Protein AF-A0A660L756-F1 (afdb_monomer_lite)

Radius of gyration: 22.82 Å; chains: 1; bounding box: 42×59×65 Å

pLDDT: mean 86.83, std 16.29, range [25.8, 98.44]

Structure (mmCIF, N/CA/C/O backbone):
data_AF-A0A660L756-F1
#
_entry.id   AF-A0A660L756-F1
#
loop_
_atom_site.group_PDB
_atom_site.i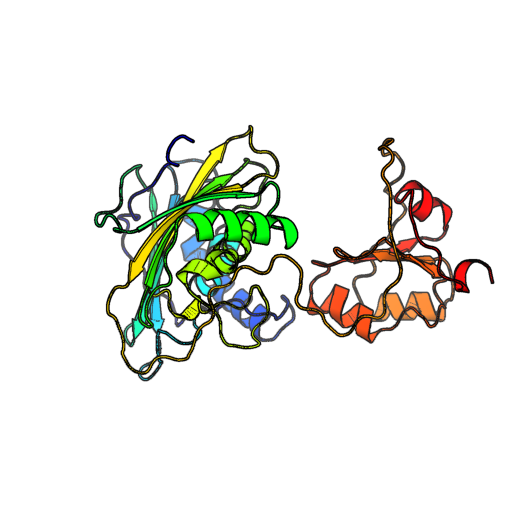d
_atom_site.type_symbol
_atom_site.label_atom_id
_atom_site.label_alt_id
_atom_site.label_comp_id
_atom_site.label_asym_id
_atom_site.label_entity_id
_atom_site.label_seq_id
_atom_site.pdbx_PDB_ins_code
_atom_site.Cartn_x
_atom_site.Cartn_y
_atom_site.Cartn_z
_atom_site.occupancy
_atom_site.B_iso_or_equiv
_atom_site.auth_seq_id
_atom_site.auth_comp_id
_atom_site.auth_asym_id
_atom_site.auth_atom_id
_atom_site.pdbx_PDB_model_num
ATOM 1 N N . MET A 1 1 ? 22.916 1.809 3.700 1.00 62.91 1 MET A N 1
ATOM 2 C CA . MET A 1 1 ? 21.525 2.274 3.879 1.00 62.91 1 MET A CA 1
ATOM 3 C C . MET A 1 1 ? 21.177 2.071 5.345 1.00 62.91 1 MET A C 1
ATOM 5 O O . MET A 1 1 ? 21.395 0.968 5.834 1.00 62.91 1 MET A O 1
ATOM 9 N N . HIS A 1 2 ? 20.765 3.121 6.059 1.00 70.44 2 HIS A N 1
ATOM 10 C CA . HIS A 1 2 ? 20.250 2.972 7.425 1.00 70.44 2 HIS A CA 1
ATOM 11 C C . HIS A 1 2 ? 18.920 2.202 7.351 1.00 70.44 2 HIS A C 1
ATOM 13 O O . HIS A 1 2 ? 18.157 2.464 6.417 1.00 70.44 2 HIS A O 1
ATOM 19 N N . PRO A 1 3 ? 18.658 1.220 8.233 1.00 81.06 3 PRO A N 1
ATOM 20 C CA . PRO A 1 3 ? 17.373 0.537 8.237 1.00 81.06 3 PRO A CA 1
ATOM 21 C C . PRO A 1 3 ? 16.263 1.565 8.496 1.00 81.06 3 PRO A C 1
ATOM 23 O O . PRO A 1 3 ? 16.387 2.342 9.442 1.00 81.06 3 PRO A O 1
ATOM 26 N N . PRO A 1 4 ? 15.213 1.604 7.663 1.00 88.62 4 PRO A N 1
ATOM 27 C CA . PRO A 1 4 ? 14.134 2.552 7.856 1.00 88.62 4 PRO A CA 1
ATOM 28 C C . PRO A 1 4 ? 13.382 2.317 9.162 1.00 88.62 4 PRO A C 1
ATOM 30 O O . PRO A 1 4 ? 13.262 1.182 9.633 1.00 88.62 4 PRO A O 1
ATOM 33 N N . LEU A 1 5 ? 12.838 3.402 9.706 1.00 93.56 5 LEU A N 1
ATOM 34 C CA . LEU A 1 5 ? 12.046 3.407 10.925 1.00 93.56 5 LEU A CA 1
ATOM 35 C C . LEU A 1 5 ? 10.824 2.487 10.797 1.00 93.56 5 LEU A C 1
ATOM 37 O O . LEU A 1 5 ? 10.098 2.507 9.799 1.00 93.56 5 LEU A O 1
ATOM 41 N N . ARG A 1 6 ? 10.584 1.706 11.851 1.00 96.06 6 ARG A N 1
ATOM 42 C CA . ARG A 1 6 ? 9.413 0.839 12.014 1.00 96.06 6 ARG A CA 1
ATOM 43 C C . ARG A 1 6 ? 8.632 1.263 13.246 1.00 96.06 6 ARG A C 1
ATOM 45 O O . ARG A 1 6 ? 9.208 1.805 14.190 1.00 96.06 6 ARG A O 1
ATOM 52 N N . PHE A 1 7 ? 7.332 1.019 13.220 1.00 96.12 7 PHE A N 1
ATOM 53 C CA . PHE A 1 7 ? 6.406 1.373 14.285 1.00 96.12 7 PHE A CA 1
ATOM 54 C C . PHE A 1 7 ? 5.660 0.144 14.795 1.00 96.12 7 PHE A C 1
ATOM 56 O O . PHE A 1 7 ? 5.389 -0.804 14.053 1.00 96.12 7 PHE A O 1
ATOM 63 N N . ARG A 1 8 ? 5.265 0.191 16.065 1.00 95.25 8 ARG A N 1
ATOM 64 C CA . ARG A 1 8 ? 4.320 -0.774 16.629 1.00 95.25 8 ARG A CA 1
ATOM 65 C C . ARG A 1 8 ? 2.881 -0.427 16.228 1.00 95.25 8 ARG A C 1
ATOM 67 O O . ARG A 1 8 ? 2.584 0.749 16.012 1.00 95.25 8 ARG A O 1
ATOM 74 N N . PRO A 1 9 ? 1.978 -1.424 16.148 1.00 94.44 9 PRO A N 1
ATOM 75 C CA . PRO A 1 9 ? 0.566 -1.176 15.880 1.00 94.44 9 PRO A CA 1
ATOM 76 C C . PRO A 1 9 ? -0.070 -0.200 16.883 1.00 94.44 9 PRO A C 1
ATOM 78 O O . PRO A 1 9 ? 0.336 -0.179 18.047 1.00 94.44 9 PRO A O 1
ATOM 81 N N . PRO A 1 10 ? -1.090 0.574 16.466 1.00 95.38 10 PRO A N 1
ATOM 82 C CA . PRO A 1 10 ? -1.811 1.455 17.376 1.00 95.38 10 PRO A CA 1
ATOM 83 C C . PRO A 1 10 ? -2.503 0.641 18.477 1.00 95.38 10 PRO A C 1
ATOM 85 O O . PRO A 1 10 ? -3.111 -0.393 18.206 1.00 95.38 10 PRO A O 1
ATOM 88 N N . THR A 1 11 ? -2.439 1.131 19.714 1.00 88.44 11 THR A N 1
ATOM 89 C CA . THR A 1 11 ? -3.003 0.470 20.910 1.00 88.44 11 THR A CA 1
ATOM 90 C C . THR A 1 11 ? -4.423 0.929 21.255 1.00 88.44 11 THR A C 1
ATOM 92 O O . THR A 1 11 ? -4.997 0.482 22.248 1.00 88.44 11 THR A O 1
ATOM 95 N N . ALA A 1 12 ? -5.000 1.826 20.451 1.00 93.50 12 ALA A N 1
ATOM 96 C CA . ALA A 1 12 ? -6.371 2.291 20.622 1.00 93.50 12 ALA A CA 1
ATOM 97 C C . ALA A 1 12 ? -7.387 1.140 20.495 1.00 93.50 12 ALA A C 1
ATOM 99 O O . ALA A 1 12 ? -7.110 0.093 19.908 1.00 93.50 12 ALA A O 1
ATOM 100 N N . ALA A 1 13 ? -8.590 1.341 21.033 1.00 94.62 13 ALA A N 1
ATOM 101 C CA . ALA A 1 13 ? -9.656 0.354 20.920 1.00 94.62 13 ALA A CA 1
ATOM 102 C C . ALA A 1 13 ? -10.110 0.195 19.458 1.00 94.62 13 ALA A C 1
ATOM 104 O O . ALA A 1 13 ? -10.382 1.182 18.771 1.00 94.62 13 ALA A O 1
ATOM 105 N N . ALA A 1 14 ? -10.234 -1.055 19.010 1.00 96.56 14 ALA A N 1
ATOM 106 C CA . ALA A 1 14 ? -10.768 -1.378 17.694 1.00 96.56 14 ALA A CA 1
ATOM 107 C C . ALA A 1 14 ? -12.277 -1.098 17.632 1.00 96.56 14 ALA A C 1
ATOM 109 O O . ALA A 1 14 ? -13.041 -1.538 18.495 1.00 96.56 14 ALA A O 1
ATOM 110 N N . VAL A 1 15 ? -12.713 -0.410 16.580 1.00 97.12 15 VAL A N 1
ATOM 111 C CA . VAL A 1 15 ? -14.118 -0.077 16.326 1.00 97.12 15 VAL A CA 1
ATOM 112 C C . VAL A 1 15 ? -14.669 -1.004 15.237 1.00 97.12 15 VAL A C 1
ATOM 114 O O . VAL A 1 15 ? -14.023 -1.163 14.198 1.00 97.12 15 VAL A O 1
ATOM 117 N N . PRO A 1 16 ? -15.844 -1.633 15.428 1.00 96.88 16 PRO A N 1
ATOM 118 C CA . PRO A 1 16 ? -16.468 -2.436 14.383 1.00 96.88 16 PRO A CA 1
ATOM 119 C C . PRO A 1 16 ? -16.888 -1.563 13.197 1.00 96.88 16 PRO A C 1
ATOM 121 O O . PRO A 1 16 ? -17.409 -0.460 13.363 1.00 96.88 16 PRO A O 1
ATOM 124 N N . LEU A 1 17 ? -16.683 -2.080 11.991 1.00 96.50 17 LEU A N 1
ATOM 125 C CA . LEU A 1 17 ? -17.092 -1.435 10.751 1.00 96.50 17 LEU A CA 1
ATOM 126 C C . LEU A 1 17 ? -18.499 -1.891 10.328 1.00 96.50 17 LEU A C 1
ATOM 128 O O . LEU A 1 17 ? -18.905 -3.007 10.656 1.00 96.50 17 LEU A O 1
ATOM 132 N N . PRO A 1 18 ? -19.251 -1.062 9.576 1.00 92.06 18 PRO A N 1
ATOM 133 C CA . PRO A 1 18 ? -20.639 -1.355 9.202 1.00 92.06 18 PRO A CA 1
ATOM 134 C C . PRO A 1 18 ? -20.792 -2.520 8.208 1.00 92.06 18 PRO A C 1
ATOM 136 O O . PRO A 1 18 ? -21.909 -2.946 7.923 1.00 92.06 18 PRO A O 1
ATOM 139 N N . GLY A 1 19 ? -19.687 -3.033 7.668 1.00 91.81 19 GLY A N 1
ATOM 140 C CA . GLY A 1 19 ? -19.650 -4.166 6.755 1.00 91.81 19 GLY A CA 1
ATOM 141 C C . GLY A 1 19 ? -18.229 -4.443 6.273 1.00 91.81 19 GLY A C 1
ATOM 142 O O . GLY A 1 19 ? -17.257 -3.903 6.807 1.00 91.81 19 GLY A O 1
ATOM 143 N N . LEU A 1 20 ? -18.108 -5.279 5.240 1.00 92.00 20 LEU A N 1
ATOM 144 C CA . LEU A 1 20 ? -16.846 -5.468 4.531 1.00 92.00 20 LEU A CA 1
ATOM 145 C C . LEU A 1 20 ? -16.470 -4.149 3.827 1.00 92.00 20 LEU A C 1
ATOM 147 O O . LEU A 1 20 ? -17.270 -3.676 3.013 1.00 92.00 20 LEU A O 1
ATOM 151 N N . PRO A 1 21 ? -15.291 -3.555 4.100 1.00 90.31 21 PRO A N 1
ATOM 152 C CA . PRO A 1 21 ? -14.849 -2.380 3.363 1.00 90.31 21 PRO A CA 1
ATOM 153 C C . PRO A 1 21 ? -14.796 -2.694 1.865 1.00 90.31 21 PRO A C 1
ATOM 155 O O . PRO A 1 21 ? -14.340 -3.774 1.494 1.00 90.31 21 PRO A O 1
ATOM 158 N N . PRO A 1 22 ? -15.244 -1.796 0.979 1.00 87.81 22 PRO A N 1
ATOM 159 C CA . PRO A 1 22 ? -15.006 -1.965 -0.442 1.00 87.81 22 PRO A CA 1
ATOM 160 C C . PRO A 1 22 ? -13.503 -1.849 -0.712 1.00 87.81 22 PRO A C 1
ATOM 162 O O . PRO A 1 22 ? -12.804 -1.065 -0.068 1.00 87.81 22 PRO A O 1
ATOM 165 N N . LYS A 1 23 ? -13.015 -2.627 -1.674 1.00 83.62 23 LYS A N 1
ATOM 166 C CA . LYS A 1 23 ? -11.630 -2.555 -2.145 1.00 83.62 23 LYS A CA 1
ATOM 167 C C . LYS A 1 23 ? -11.550 -1.690 -3.402 1.00 83.62 23 LYS A C 1
ATOM 169 O O . LYS A 1 23 ? -12.531 -1.596 -4.135 1.00 83.62 23 LYS A O 1
ATOM 174 N N . THR A 1 24 ? -10.409 -1.065 -3.669 1.00 77.94 24 THR A N 1
ATOM 175 C CA . THR A 1 24 ? -10.152 -0.476 -4.987 1.00 77.94 24 THR A CA 1
ATOM 176 C C . THR A 1 24 ? -10.047 -1.569 -6.046 1.00 77.94 24 THR A C 1
ATOM 178 O O . THR A 1 24 ? -9.551 -2.670 -5.809 1.00 77.94 24 THR A O 1
ATOM 181 N N . THR A 1 25 ? -10.534 -1.259 -7.244 1.00 69.25 25 THR A N 1
ATOM 182 C CA . THR A 1 25 ? -10.255 -2.029 -8.460 1.00 69.25 25 THR A CA 1
ATOM 183 C C . THR A 1 25 ? -9.928 -1.062 -9.591 1.00 69.25 25 THR A C 1
ATOM 185 O O . THR A 1 25 ? -9.884 0.155 -9.408 1.00 69.25 25 THR A O 1
ATOM 188 N N . PHE A 1 26 ? -9.733 -1.597 -10.793 1.00 55.41 26 PHE A N 1
ATOM 189 C CA . PHE A 1 26 ? -9.430 -0.846 -12.009 1.00 55.41 26 PHE A CA 1
ATOM 190 C C . PHE A 1 26 ? -10.527 0.150 -12.454 1.00 55.41 26 PHE A C 1
ATOM 192 O O . PHE A 1 26 ? -10.346 0.842 -13.454 1.00 55.41 26 PHE A O 1
ATOM 199 N N . GLY A 1 27 ? -11.661 0.244 -11.747 1.00 56.09 27 GLY A N 1
ATOM 200 C CA . GLY A 1 27 ? -12.709 1.227 -12.020 1.00 56.09 27 GLY A CA 1
ATOM 201 C C . GLY A 1 27 ? -12.392 2.629 -11.480 1.00 56.09 27 GLY A C 1
ATOM 202 O O . GLY A 1 27 ? -11.999 2.796 -10.331 1.00 56.09 27 GLY A O 1
ATOM 203 N N . GLY A 1 28 ? -12.631 3.669 -12.286 1.00 63.81 28 GLY A N 1
ATOM 204 C CA . GLY A 1 28 ? -12.521 5.064 -11.838 1.00 63.81 28 GLY A CA 1
ATOM 205 C C . GLY A 1 28 ? -13.603 5.483 -10.820 1.00 63.81 28 GLY A C 1
ATOM 206 O O . GLY A 1 28 ? -14.536 4.717 -10.555 1.00 63.81 28 GLY A O 1
ATOM 207 N N . PRO A 1 29 ? -13.556 6.721 -10.286 1.00 68.38 29 PRO A N 1
ATOM 208 C CA . PRO A 1 29 ? -14.505 7.210 -9.271 1.00 68.38 29 PRO A CA 1
ATOM 209 C C . PRO A 1 29 ? -15.981 7.155 -9.699 1.00 68.38 29 PRO A C 1
ATOM 211 O O . PRO A 1 29 ? -16.864 6.914 -8.881 1.00 68.38 29 PRO A O 1
ATOM 214 N N . ALA A 1 30 ? -16.253 7.319 -10.998 1.00 75.12 30 ALA A N 1
ATOM 215 C CA . ALA A 1 30 ? -17.599 7.235 -11.568 1.00 75.12 30 ALA A CA 1
ATOM 216 C C . ALA A 1 30 ? -18.087 5.791 -11.809 1.00 75.12 30 ALA A C 1
ATOM 218 O O . ALA A 1 30 ? -19.225 5.583 -12.238 1.00 75.12 30 ALA A O 1
ATOM 219 N N . SER A 1 31 ? -17.255 4.778 -11.558 1.00 78.62 31 SER A N 1
ATOM 220 C CA . SER A 1 31 ? -17.658 3.376 -11.681 1.00 78.62 31 SER A CA 1
ATOM 221 C C . SER A 1 31 ? -18.629 2.973 -10.556 1.00 78.62 31 SER A C 1
ATOM 223 O O . SER A 1 31 ? -18.683 3.626 -9.509 1.00 78.62 31 SER A O 1
ATOM 225 N N . PRO A 1 32 ? -19.400 1.880 -10.715 1.00 80.31 32 PRO A N 1
ATOM 226 C CA . PRO A 1 32 ? -20.213 1.331 -9.626 1.00 80.31 32 PRO A CA 1
ATOM 227 C C . PRO A 1 32 ? -19.404 1.008 -8.364 1.00 80.31 32 PRO A C 1
ATOM 229 O O . PRO A 1 32 ? -19.942 0.996 -7.262 1.00 80.31 3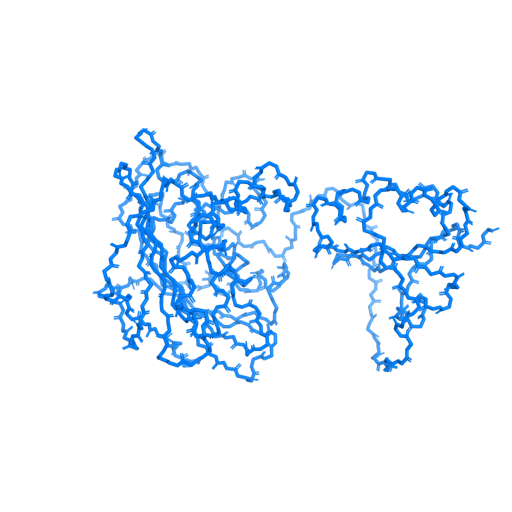2 PRO A O 1
ATOM 232 N N . GLU A 1 33 ? -18.119 0.707 -8.516 1.00 81.25 33 GLU A N 1
ATOM 233 C CA . GLU A 1 33 ? -17.210 0.465 -7.403 1.00 81.25 33 GLU A CA 1
ATOM 234 C C . GLU A 1 33 ? -16.724 1.754 -6.757 1.00 81.25 33 GLU A C 1
ATOM 236 O O . GLU A 1 33 ? -16.826 1.879 -5.544 1.00 81.25 33 GLU A O 1
ATOM 241 N N . GLY A 1 34 ? -16.336 2.750 -7.556 1.00 81.81 34 GLY A N 1
ATOM 242 C CA . GLY A 1 34 ? -16.012 4.087 -7.060 1.00 81.81 34 GLY A CA 1
ATOM 243 C C . GLY A 1 34 ? -17.152 4.679 -6.231 1.00 81.81 34 GLY A C 1
ATOM 244 O O . GLY A 1 34 ? -16.926 5.136 -5.115 1.00 81.81 34 GLY A O 1
ATOM 245 N N . ARG A 1 35 ? -18.403 4.543 -6.695 1.00 87.88 35 ARG A N 1
ATOM 246 C CA . ARG A 1 35 ? -19.588 4.946 -5.916 1.00 87.88 35 ARG A CA 1
ATOM 247 C C . ARG A 1 35 ? -19.748 4.172 -4.608 1.00 87.88 35 ARG A C 1
ATOM 249 O O . ARG A 1 35 ? -20.114 4.773 -3.603 1.00 87.88 35 ARG A O 1
ATOM 256 N N . ARG A 1 36 ? -19.481 2.860 -4.603 1.00 88.44 36 ARG A N 1
ATOM 257 C CA . ARG A 1 36 ? -19.519 2.036 -3.380 1.00 88.44 36 ARG A CA 1
ATOM 258 C C . ARG A 1 36 ? -18.437 2.457 -2.390 1.00 88.44 36 ARG A C 1
ATOM 260 O O . ARG A 1 36 ? -18.733 2.580 -1.207 1.00 88.44 36 ARG A O 1
ATOM 267 N N . ILE A 1 37 ? -17.226 2.730 -2.877 1.00 90.19 37 ILE A N 1
ATOM 268 C CA . ILE A 1 37 ? -16.122 3.259 -2.074 1.00 90.19 37 ILE A CA 1
ATOM 269 C C . ILE A 1 37 ? -16.515 4.601 -1.463 1.00 90.19 37 ILE A C 1
ATOM 271 O O . ILE A 1 37 ? -16.453 4.734 -0.248 1.00 90.19 37 ILE A O 1
ATOM 275 N N . SER A 1 38 ? -16.995 5.554 -2.266 1.00 89.50 38 SER A N 1
ATOM 276 C CA . SER A 1 38 ? -17.412 6.871 -1.772 1.00 89.50 38 SER A CA 1
ATOM 277 C C . SER A 1 38 ? -18.550 6.794 -0.754 1.00 89.50 38 SER A C 1
ATOM 279 O O . SER A 1 38 ? -18.506 7.479 0.262 1.00 89.50 38 SER A O 1
ATOM 281 N N . ALA A 1 39 ? -19.562 5.954 -0.991 1.00 91.81 39 ALA A N 1
ATOM 282 C CA . ALA A 1 39 ? -20.656 5.772 -0.039 1.00 91.81 39 ALA A CA 1
ATOM 283 C C . ALA A 1 39 ? -20.151 5.193 1.293 1.00 91.81 39 ALA A C 1
ATOM 285 O O . ALA A 1 39 ? -20.533 5.660 2.365 1.00 91.81 39 ALA A O 1
ATOM 286 N N . TYR A 1 40 ? -19.252 4.209 1.229 1.00 94.25 40 TYR A N 1
ATOM 287 C CA . TYR A 1 40 ? -18.659 3.612 2.417 1.00 94.25 40 TYR A CA 1
ATOM 288 C C . TYR A 1 40 ? -17.768 4.601 3.180 1.00 94.25 40 TYR A C 1
ATOM 290 O O . TYR A 1 40 ? -17.900 4.720 4.396 1.00 94.25 40 TYR A O 1
ATOM 298 N N . THR A 1 41 ? -16.893 5.347 2.495 1.00 92.44 41 THR A N 1
ATOM 299 C CA . THR A 1 41 ? -16.017 6.334 3.146 1.00 92.44 41 THR A CA 1
ATOM 300 C C . THR A 1 41 ? -16.812 7.469 3.784 1.00 92.44 41 THR A C 1
ATOM 302 O O . THR A 1 41 ? -16.483 7.876 4.895 1.00 92.44 41 THR A O 1
ATOM 305 N N . GLN A 1 42 ? -17.912 7.909 3.163 1.00 93.38 42 GLN A N 1
ATOM 306 C CA . GLN A 1 42 ? -18.858 8.849 3.775 1.00 93.38 42 GLN A CA 1
ATOM 307 C C . GLN A 1 42 ? -19.489 8.282 5.052 1.00 93.38 42 GLN A C 1
ATOM 309 O O . GLN A 1 42 ? -19.585 8.991 6.052 1.00 93.38 42 GLN A O 1
ATOM 314 N N . GLN A 1 43 ? -19.876 7.004 5.047 1.00 95.25 43 GLN A N 1
ATOM 315 C CA . GLN A 1 43 ? -20.466 6.349 6.215 1.00 95.25 43 GLN A CA 1
ATOM 316 C C . GLN A 1 43 ? -19.494 6.289 7.404 1.00 95.25 43 GLN A C 1
ATOM 318 O O . GLN A 1 43 ? -19.909 6.480 8.546 1.00 95.25 43 GLN A O 1
ATOM 323 N N . ILE A 1 44 ? -18.205 6.045 7.152 1.00 95.25 44 ILE A N 1
ATOM 324 C CA . ILE A 1 44 ? -17.182 5.963 8.207 1.00 95.25 44 ILE A CA 1
ATOM 325 C C . ILE A 1 44 ? -16.460 7.292 8.471 1.00 95.25 44 ILE A C 1
ATOM 327 O O . ILE A 1 44 ? -15.620 7.352 9.366 1.00 95.25 44 ILE A O 1
ATOM 331 N N . ALA A 1 45 ? -16.772 8.367 7.741 1.00 94.06 45 ALA A N 1
ATOM 332 C CA . ALA A 1 45 ? -16.122 9.668 7.894 1.00 94.06 45 ALA A CA 1
ATOM 333 C C . ALA A 1 45 ? -16.120 10.197 9.345 1.00 94.06 45 ALA A C 1
ATOM 335 O O . ALA A 1 45 ? -15.079 10.710 9.767 1.00 94.06 45 ALA A O 1
ATOM 336 N N . PRO A 1 46 ? -17.189 10.026 10.157 1.00 95.44 46 PRO A N 1
ATOM 337 C CA . PRO A 1 46 ? -17.157 10.407 11.571 1.00 95.44 46 PRO A CA 1
ATOM 338 C C . PRO A 1 46 ? -16.082 9.675 12.389 1.00 95.44 46 PRO A C 1
ATOM 340 O O . PRO A 1 46 ? -15.537 10.253 13.323 1.00 95.44 46 PRO A O 1
ATOM 343 N N . LEU A 1 47 ? -15.740 8.432 12.025 1.00 95.25 47 LEU A N 1
ATOM 344 C CA . LEU A 1 47 ? -14.675 7.658 12.678 1.00 95.25 47 LEU A CA 1
ATOM 345 C C . LEU A 1 47 ? -13.280 8.187 12.315 1.00 95.25 47 LEU A C 1
ATOM 347 O O . LEU A 1 47 ? -12.359 8.114 13.125 1.00 95.25 47 LEU A O 1
ATOM 351 N N . LEU A 1 48 ? -13.121 8.719 11.100 1.00 95.38 48 LEU A N 1
ATOM 352 C CA . LEU A 1 48 ? -11.849 9.241 10.591 1.00 95.38 48 LEU A CA 1
ATOM 353 C C . LEU A 1 48 ? -11.595 10.692 11.020 1.00 95.38 48 LEU A C 1
ATOM 355 O O . LEU A 1 48 ? -10.443 11.087 11.199 1.00 95.38 48 LEU A O 1
ATOM 359 N N . ALA A 1 49 ? -12.657 11.484 11.187 1.00 95.12 49 ALA A N 1
ATOM 360 C CA . ALA A 1 49 ? -12.587 12.926 11.418 1.00 95.12 49 ALA A CA 1
ATOM 361 C C . ALA A 1 49 ? -11.631 13.358 12.553 1.00 95.12 49 ALA A C 1
ATOM 363 O O . ALA A 1 49 ? -10.856 14.288 12.314 1.00 95.12 49 ALA A O 1
ATOM 364 N N . PRO A 1 50 ? -11.580 12.690 13.727 1.00 94.81 50 PRO A N 1
ATOM 365 C CA . PRO A 1 50 ? -10.679 13.086 14.817 1.00 94.81 50 PRO A CA 1
ATOM 366 C C . PRO A 1 50 ? -9.184 13.001 14.472 1.00 94.81 50 PRO A C 1
ATOM 368 O O . PRO A 1 50 ? -8.350 13.597 15.149 1.00 94.81 50 PRO A O 1
ATOM 371 N N . TRP A 1 51 ? -8.825 12.261 13.422 1.00 95.75 51 TRP A N 1
ATOM 372 C CA . TRP A 1 51 ? -7.445 11.866 13.134 1.00 95.75 51 TRP A CA 1
ATOM 373 C C . TRP A 1 51 ? -6.811 12.617 11.951 1.00 95.75 51 TRP A C 1
ATOM 375 O O . TRP A 1 51 ? -5.612 12.471 11.696 1.00 95.75 51 TRP A O 1
ATOM 385 N N . ARG A 1 52 ? -7.584 13.455 11.246 1.00 92.94 52 ARG A N 1
ATOM 386 C CA . ARG A 1 52 ? -7.145 14.181 10.035 1.00 92.94 52 ARG A CA 1
ATOM 387 C C . ARG A 1 52 ? -6.144 15.307 10.301 1.00 92.94 52 ARG A C 1
ATOM 389 O O . ARG A 1 52 ? -5.393 15.678 9.405 1.00 92.94 52 ARG A O 1
ATOM 396 N N . GLY A 1 53 ? -6.148 15.859 11.515 1.00 88.75 53 GLY A N 1
ATOM 397 C CA . GLY A 1 53 ? -5.315 17.006 11.883 1.00 88.75 53 GLY A CA 1
ATOM 398 C C . GLY A 1 53 ? -3.817 16.745 11.711 1.00 88.75 53 GLY A C 1
ATOM 399 O O . GLY A 1 53 ? -3.352 15.610 11.866 1.00 88.75 53 GLY A O 1
ATOM 400 N N . ALA A 1 54 ? -3.070 17.809 11.413 1.00 86.81 54 ALA A N 1
ATOM 401 C CA . ALA A 1 54 ? -1.621 17.760 11.232 1.00 86.81 54 ALA A CA 1
ATOM 402 C C . ALA A 1 54 ? -0.841 17.697 12.555 1.00 86.81 54 ALA A C 1
ATOM 404 O O . ALA A 1 54 ? 0.285 17.205 12.568 1.00 86.81 54 ALA A O 1
ATOM 405 N N . ASP A 1 55 ? -1.456 18.138 13.651 1.00 92.38 55 ASP A N 1
ATOM 406 C CA . ASP A 1 55 ? -0.835 18.190 14.971 1.00 92.38 55 ASP A CA 1
ATOM 407 C C . ASP A 1 55 ? -1.007 16.880 15.746 1.00 92.38 55 ASP A C 1
ATOM 409 O O . ASP A 1 55 ? -2.022 16.188 15.629 1.00 92.38 55 ASP A O 1
ATOM 413 N N . GLY A 1 56 ? -0.019 16.560 16.580 1.00 92.88 56 GLY A N 1
ATOM 414 C CA . GLY A 1 56 ? -0.035 15.402 17.470 1.00 92.88 56 GLY A CA 1
ATOM 415 C C . GLY A 1 56 ? 0.999 14.329 17.113 1.00 92.88 56 GLY A C 1
ATOM 416 O O . GLY A 1 56 ? 1.820 14.521 16.216 1.00 92.88 56 GLY A O 1
ATOM 417 N N . PRO A 1 57 ? 0.980 13.191 17.827 1.00 95.62 57 PRO A N 1
ATOM 418 C CA . PRO A 1 57 ? 1.968 12.131 17.651 1.00 95.62 57 PRO A CA 1
ATOM 419 C C . PRO A 1 57 ? 1.842 11.440 16.281 1.00 95.62 57 PRO A C 1
ATOM 421 O O . PRO A 1 57 ? 0.788 11.563 15.635 1.00 95.62 57 PRO A O 1
ATOM 424 N N . PRO A 1 58 ? 2.880 10.685 15.858 1.00 96.88 58 PRO A N 1
ATOM 425 C CA . PRO A 1 58 ? 2.818 9.803 14.696 1.00 96.88 58 PRO A CA 1
ATOM 426 C C . PRO A 1 58 ? 1.576 8.912 14.746 1.00 96.88 58 PRO A C 1
ATOM 428 O O . PRO A 1 58 ? 1.206 8.409 15.808 1.00 96.88 58 PRO A O 1
ATOM 431 N N . LEU A 1 59 ? 0.911 8.751 13.605 1.00 97.94 59 LEU A N 1
ATOM 432 C CA . LEU A 1 59 ? -0.402 8.124 13.523 1.00 97.94 59 LEU A CA 1
ATOM 433 C C . LEU A 1 59 ? -0.322 6.776 12.806 1.00 97.94 59 LEU A C 1
ATOM 435 O O . LEU A 1 59 ? 0.301 6.657 11.746 1.00 97.94 59 LEU A O 1
ATOM 439 N N . GLY A 1 60 ? -1.020 5.789 13.361 1.00 98.19 60 GLY A N 1
ATOM 440 C CA . GLY A 1 60 ? -1.228 4.486 12.751 1.00 98.19 60 GLY A CA 1
ATOM 441 C C . GLY A 1 60 ? -2.692 4.181 12.472 1.00 98.19 60 GLY A C 1
ATOM 442 O O . GLY A 1 60 ? -3.585 4.630 13.192 1.00 98.19 60 GLY A O 1
ATOM 443 N N . LEU A 1 61 ? -2.917 3.366 11.444 1.00 98.25 61 LEU A N 1
ATOM 444 C CA . LEU A 1 61 ? -4.207 2.768 11.108 1.00 98.25 61 LEU A CA 1
ATOM 445 C C . LEU A 1 61 ? -4.044 1.249 10.990 1.00 98.25 61 LEU A C 1
ATOM 447 O O . LEU A 1 61 ? -3.164 0.778 10.280 1.00 98.25 61 LEU A O 1
ATOM 451 N N . ALA A 1 62 ? -4.888 0.470 11.658 1.00 98.25 62 ALA A N 1
ATOM 452 C CA . ALA A 1 62 ? -4.932 -0.981 11.525 1.00 98.25 62 ALA A CA 1
ATOM 453 C C . ALA A 1 62 ? -6.340 -1.438 11.127 1.00 98.25 62 ALA A C 1
ATOM 455 O O . ALA A 1 62 ? -7.323 -1.034 11.746 1.00 98.25 62 ALA A O 1
ATOM 456 N N . LEU A 1 63 ? -6.425 -2.266 10.089 1.00 98.38 63 LEU A N 1
ATOM 457 C CA . LEU A 1 63 ? -7.663 -2.801 9.537 1.00 98.38 63 LEU A CA 1
ATOM 458 C C . LEU A 1 63 ? -7.688 -4.327 9.681 1.00 98.38 63 LEU A C 1
ATOM 460 O O . LEU A 1 63 ? -6.869 -5.027 9.097 1.00 98.38 63 LEU A O 1
ATOM 464 N N . GLU A 1 64 ? -8.661 -4.851 10.409 1.00 98.19 64 GLU A N 1
ATOM 465 C CA . GLU A 1 64 ? -8.954 -6.283 10.452 1.00 98.19 64 GLU A CA 1
ATOM 466 C C . GLU A 1 64 ? -10.136 -6.552 9.520 1.00 98.19 64 GLU A C 1
ATOM 468 O O . GLU A 1 64 ? -11.199 -5.948 9.672 1.00 98.19 64 GLU A O 1
ATOM 473 N N . ILE A 1 65 ? -9.962 -7.428 8.534 1.00 98.06 65 ILE A N 1
ATOM 474 C CA . ILE A 1 65 ? -10.967 -7.708 7.506 1.00 98.06 65 ILE A CA 1
ATOM 475 C C . ILE A 1 65 ? -11.584 -9.077 7.771 1.00 98.06 65 ILE A C 1
ATOM 477 O O . ILE A 1 65 ? -10.925 -10.104 7.606 1.00 98.06 65 ILE A O 1
ATOM 481 N N . GLY A 1 66 ? -12.868 -9.083 8.122 1.00 96.88 66 GLY A N 1
ATOM 482 C CA . GLY A 1 66 ? -13.670 -10.300 8.197 1.00 96.88 66 GLY A CA 1
ATOM 483 C C . GLY A 1 66 ? -14.251 -10.631 6.826 1.00 96.88 66 GLY A C 1
ATOM 484 O O . GLY A 1 66 ? -15.257 -10.050 6.414 1.00 96.88 66 GLY A O 1
ATOM 485 N N . LEU A 1 67 ? -13.610 -11.540 6.090 1.00 95.50 67 LEU A N 1
ATOM 486 C CA . LEU A 1 67 ? -14.108 -11.997 4.794 1.00 95.50 67 LEU A CA 1
ATOM 487 C C . LEU A 1 67 ? -15.352 -12.883 4.968 1.00 95.50 67 LEU A C 1
ATOM 489 O O . LEU A 1 67 ? -15.451 -13.617 5.958 1.00 95.50 67 LEU A O 1
ATOM 493 N N . PRO A 1 68 ? -16.288 -12.879 3.999 1.00 93.50 68 PRO A N 1
ATOM 494 C CA . PRO A 1 68 ? -17.447 -13.765 4.032 1.00 93.50 68 PRO A CA 1
ATOM 495 C C . PRO A 1 68 ? -17.045 -15.237 4.187 1.00 93.50 68 PRO A C 1
ATOM 497 O O . PRO A 1 68 ? -16.031 -15.680 3.638 1.00 93.50 68 PRO A O 1
ATOM 500 N N . ALA A 1 69 ? -17.859 -16.014 4.904 1.00 91.44 69 ALA A N 1
ATOM 501 C CA . ALA A 1 69 ? -17.642 -17.451 5.046 1.00 91.44 69 ALA A CA 1
ATOM 502 C C . ALA A 1 69 ? -17.557 -18.138 3.668 1.00 91.44 69 ALA A C 1
ATOM 504 O O . ALA A 1 69 ? -18.315 -17.811 2.758 1.00 91.44 69 ALA A O 1
ATOM 505 N N . GLY A 1 70 ? -16.623 -19.082 3.520 1.00 89.25 70 GLY A N 1
ATOM 506 C CA . GLY A 1 70 ? -16.372 -19.787 2.256 1.00 89.25 70 GLY A CA 1
ATOM 507 C C . GLY A 1 70 ? -15.469 -19.047 1.260 1.00 89.25 70 GLY A C 1
ATOM 508 O O . GLY A 1 70 ? -15.151 -19.607 0.215 1.00 89.25 70 GLY A O 1
ATOM 509 N N . THR A 1 71 ? -15.020 -17.827 1.574 1.00 93.50 71 THR A N 1
ATOM 510 C CA . THR A 1 71 ? -14.020 -17.107 0.767 1.00 93.50 71 THR A CA 1
ATOM 511 C C . THR A 1 71 ? -12.638 -17.742 0.941 1.00 93.50 71 THR A C 1
ATOM 513 O O . THR A 1 71 ? -12.221 -17.989 2.073 1.00 93.50 71 THR A O 1
ATOM 516 N N . ASP A 1 72 ? -11.898 -17.959 -0.151 1.00 91.56 72 ASP A N 1
ATOM 517 C CA . ASP A 1 72 ? -10.470 -18.292 -0.065 1.00 91.56 72 ASP A CA 1
ATOM 518 C C . ASP A 1 72 ? -9.663 -17.011 0.214 1.00 91.56 72 ASP A C 1
ATOM 520 O O . ASP A 1 72 ? -9.622 -16.123 -0.640 1.00 91.56 72 ASP A O 1
ATOM 524 N N . PRO A 1 73 ? -9.002 -16.878 1.380 1.00 92.44 73 PRO A N 1
ATOM 525 C CA . PRO A 1 73 ? -8.250 -15.675 1.705 1.00 92.44 73 PRO A CA 1
ATOM 526 C C . PRO A 1 73 ? -7.005 -15.486 0.832 1.00 92.44 73 PRO A C 1
ATOM 528 O O . PRO A 1 73 ? -6.435 -14.404 0.876 1.00 92.44 73 PRO A O 1
ATOM 531 N N . LEU A 1 74 ? -6.555 -16.496 0.076 1.00 93.50 74 LEU A N 1
ATOM 532 C CA . LEU A 1 74 ? -5.340 -16.410 -0.746 1.00 93.50 74 LEU A CA 1
ATOM 533 C C . LEU A 1 74 ? -5.588 -15.938 -2.179 1.00 93.50 74 LEU A C 1
ATOM 535 O O . LEU A 1 74 ? -4.631 -15.709 -2.918 1.00 93.50 74 LEU A O 1
ATOM 539 N N . VAL A 1 75 ? -6.852 -15.844 -2.589 1.00 88.00 75 VAL A N 1
ATOM 540 C CA . VAL A 1 75 ? -7.240 -15.519 -3.960 1.00 88.00 75 VAL A CA 1
ATOM 541 C C . VAL A 1 75 ? -7.981 -14.192 -3.945 1.00 88.00 75 VAL A C 1
ATOM 543 O O . VAL A 1 75 ? -9.047 -14.078 -3.344 1.00 88.00 75 VAL A O 1
ATOM 546 N N . GLN A 1 76 ? -7.425 -13.193 -4.636 1.00 86.12 76 GLN A N 1
ATOM 547 C CA . GLN A 1 76 ? -7.899 -11.807 -4.588 1.00 86.12 76 GLN A CA 1
ATOM 548 C C . GLN A 1 76 ? -7.866 -11.235 -3.151 1.00 86.12 76 GLN A C 1
ATOM 550 O O . GLN A 1 76 ? -7.164 -11.721 -2.261 1.00 86.12 76 GLN A O 1
ATOM 555 N N . HIS A 1 77 ? -8.668 -10.192 -2.912 1.00 91.12 77 HIS A N 1
ATOM 556 C CA . HIS A 1 77 ? -8.792 -9.514 -1.618 1.00 91.12 77 HIS A CA 1
ATOM 557 C C . HIS A 1 77 ? -7.455 -8.956 -1.123 1.00 91.12 77 HIS A C 1
ATOM 559 O O . HIS A 1 77 ? -7.086 -9.125 0.041 1.00 91.12 77 HIS A O 1
ATOM 565 N N . ASP A 1 78 ? -6.737 -8.322 -2.037 1.00 94.88 78 ASP A N 1
ATOM 566 C CA . ASP A 1 78 ? -5.426 -7.725 -1.817 1.00 94.88 78 ASP A CA 1
ATOM 567 C C . ASP A 1 78 ? -5.560 -6.615 -0.769 1.00 94.88 78 ASP A C 1
ATOM 569 O O . ASP A 1 78 ? -6.469 -5.778 -0.818 1.00 94.88 78 ASP A O 1
ATOM 573 N N . LEU A 1 79 ? -4.716 -6.680 0.257 1.00 97.69 79 LEU A N 1
ATOM 574 C CA . LEU A 1 79 ? -4.880 -5.872 1.464 1.00 97.69 79 LEU A CA 1
ATOM 575 C C . LEU A 1 79 ? -4.619 -4.381 1.220 1.00 97.69 79 LEU A C 1
ATOM 577 O O . LEU A 1 79 ? -5.257 -3.537 1.850 1.00 97.69 79 LEU A O 1
ATOM 581 N N . ASP A 1 80 ? -3.724 -4.052 0.288 1.00 96.12 80 ASP A N 1
ATOM 582 C CA . ASP A 1 80 ? -3.471 -2.682 -0.166 1.00 96.12 80 ASP A CA 1
ATOM 583 C C . ASP A 1 80 ? -4.739 -2.044 -0.744 1.00 96.12 80 ASP A C 1
ATOM 585 O O . ASP A 1 80 ? -5.050 -0.902 -0.403 1.00 96.12 80 ASP A O 1
ATOM 589 N N . ASN A 1 81 ? -5.526 -2.803 -1.511 1.00 94.50 81 ASN A N 1
ATOM 590 C CA . ASN A 1 81 ? -6.761 -2.313 -2.121 1.00 94.50 81 ASN A CA 1
ATOM 591 C C . ASN A 1 81 ? -7.859 -1.989 -1.086 1.00 94.50 81 ASN A C 1
ATOM 593 O O . ASN A 1 81 ? -8.731 -1.163 -1.354 1.00 94.50 81 ASN A O 1
ATOM 597 N N . PHE A 1 82 ? -7.838 -2.595 0.107 1.00 95.69 82 PHE A N 1
ATOM 598 C CA . PHE A 1 82 ? -8.732 -2.202 1.210 1.00 95.69 82 PHE A CA 1
ATOM 599 C C . PHE A 1 82 ? -8.190 -1.017 2.021 1.00 95.69 82 PHE A C 1
ATOM 601 O O . PHE A 1 82 ? -8.968 -0.216 2.542 1.00 95.69 82 PHE A O 1
ATOM 608 N N . LEU A 1 83 ? -6.866 -0.900 2.144 1.00 96.69 83 LEU A N 1
ATOM 609 C CA . LEU A 1 83 ? -6.218 0.183 2.886 1.00 96.69 83 LEU A CA 1
ATOM 610 C C . LEU A 1 83 ? -6.234 1.511 2.124 1.00 96.69 83 LEU A C 1
ATOM 612 O O . LEU A 1 83 ? -6.411 2.558 2.748 1.00 96.69 83 LEU A O 1
ATOM 616 N N . GLU A 1 84 ? -6.042 1.486 0.801 1.00 94.19 84 GLU A N 1
ATOM 617 C CA . GLU A 1 84 ? -5.886 2.686 -0.029 1.00 94.19 84 GLU A CA 1
ATOM 618 C C . GLU A 1 84 ? -7.056 3.673 0.140 1.00 94.19 84 GLU A C 1
ATOM 620 O O . GLU A 1 84 ? -6.775 4.840 0.439 1.00 94.19 84 GLU A O 1
ATOM 625 N N . PRO A 1 85 ? -8.346 3.277 0.048 1.00 92.06 85 PRO A N 1
ATOM 626 C CA . PRO A 1 85 ? -9.452 4.208 0.265 1.00 92.06 85 PRO A CA 1
ATOM 627 C C . PRO A 1 85 ? -9.447 4.842 1.652 1.00 92.06 85 PRO A C 1
ATOM 629 O O . PRO A 1 85 ? -9.677 6.041 1.782 1.00 92.06 85 PRO A O 1
ATOM 632 N N . LEU A 1 86 ? -9.168 4.046 2.688 1.00 94.81 86 LEU A N 1
ATOM 633 C CA . LEU A 1 86 ? -9.203 4.500 4.077 1.00 94.81 86 LEU A CA 1
ATOM 634 C C . LEU A 1 86 ? -8.090 5.503 4.360 1.00 94.81 86 LEU A C 1
ATOM 636 O O . LEU A 1 86 ? -8.334 6.552 4.947 1.00 94.81 86 LEU A O 1
ATOM 640 N N . ALA A 1 87 ? -6.871 5.199 3.920 1.00 95.25 87 ALA A N 1
ATOM 641 C CA . ALA A 1 87 ? -5.729 6.085 4.085 1.00 95.25 87 ALA A CA 1
ATOM 642 C C . ALA A 1 87 ? -5.868 7.362 3.248 1.00 95.25 87 ALA A C 1
ATOM 644 O O . ALA A 1 87 ? -5.529 8.446 3.725 1.00 95.25 87 ALA A O 1
ATOM 645 N N . THR A 1 88 ? -6.416 7.243 2.034 1.00 92.38 88 THR A N 1
ATOM 646 C CA . THR A 1 88 ? -6.731 8.393 1.177 1.00 92.38 88 THR A CA 1
ATOM 647 C C . THR A 1 88 ? -7.760 9.309 1.837 1.00 92.38 88 THR A C 1
ATOM 649 O O . THR A 1 88 ? -7.533 10.510 1.913 1.00 92.38 88 THR A O 1
ATOM 652 N N . GLU A 1 89 ? -8.854 8.759 2.370 1.00 92.69 89 GLU A N 1
ATOM 653 C CA . GLU A 1 89 ? -9.913 9.529 3.040 1.00 92.69 89 GLU A CA 1
ATOM 654 C C . GLU A 1 89 ? -9.469 10.102 4.398 1.00 92.69 89 GLU A C 1
ATOM 656 O O . GLU A 1 89 ? -9.926 11.168 4.827 1.00 92.69 89 GLU A O 1
ATOM 661 N N . LEU A 1 90 ? -8.584 9.396 5.107 1.00 94.69 90 LEU A N 1
ATOM 662 C CA . LEU A 1 90 ? -7.981 9.889 6.340 1.00 94.69 90 LEU A CA 1
ATOM 663 C C . LEU A 1 90 ? -7.100 11.113 6.061 1.00 94.69 90 LEU A C 1
ATOM 665 O O . LEU A 1 90 ? -7.098 12.035 6.871 1.00 94.69 90 LEU A O 1
ATOM 669 N N . ALA A 1 91 ? -6.371 11.126 4.938 1.00 92.25 91 ALA A N 1
ATOM 670 C CA . ALA A 1 91 ? -5.578 12.263 4.452 1.00 92.25 91 ALA A CA 1
ATOM 671 C C . ALA A 1 91 ? -4.672 12.924 5.515 1.00 92.25 91 ALA A C 1
ATOM 673 O O . ALA A 1 91 ? -4.341 14.104 5.419 1.00 92.25 91 ALA A O 1
ATOM 674 N N . SER A 1 92 ? -4.273 12.174 6.546 1.00 95.06 92 SER A N 1
ATOM 675 C CA . SER A 1 92 ? -3.525 12.721 7.673 1.00 95.06 92 SER A CA 1
ATOM 676 C C . SER A 1 92 ? -2.036 12.758 7.333 1.00 95.06 92 SER A C 1
ATOM 678 O O . SER A 1 92 ? -1.453 11.706 7.043 1.00 95.06 92 SER A O 1
ATOM 680 N N . PRO A 1 93 ? -1.363 13.921 7.417 1.00 92.75 93 PRO A N 1
ATOM 681 C CA . PRO A 1 93 ? 0.074 13.999 7.169 1.00 92.75 93 PRO A CA 1
ATOM 682 C C . PRO A 1 93 ? 0.878 13.237 8.231 1.00 92.75 93 PRO A C 1
ATOM 684 O O . PRO A 1 93 ? 2.018 12.857 7.968 1.00 92.75 93 PRO A O 1
ATOM 687 N N . ARG A 1 94 ? 0.281 12.946 9.395 1.00 96.00 94 ARG A N 1
ATOM 688 C CA . ARG A 1 94 ? 0.886 12.159 10.479 1.00 96.00 94 ARG A CA 1
ATOM 689 C C . ARG A 1 94 ? 0.853 10.652 10.243 1.00 96.00 94 ARG A C 1
ATOM 691 O O . ARG A 1 94 ? 1.537 9.932 10.965 1.00 96.00 94 ARG A O 1
ATOM 698 N N . LEU A 1 95 ? 0.071 10.170 9.271 1.00 97.88 95 LEU A N 1
ATOM 699 C CA . LEU A 1 95 ? -0.056 8.742 8.988 1.00 97.88 95 LEU A CA 1
ATOM 700 C C . LEU A 1 95 ? 1.290 8.177 8.522 1.00 97.88 95 LEU A C 1
ATOM 702 O O . LEU A 1 95 ? 1.747 8.470 7.416 1.00 97.88 95 LEU A O 1
ATOM 706 N N . CYS A 1 96 ? 1.913 7.367 9.371 1.00 97.62 96 CYS A N 1
ATOM 707 C CA . CYS A 1 96 ? 3.222 6.764 9.122 1.00 97.62 96 CYS A CA 1
ATOM 708 C C . CYS A 1 96 ? 3.234 5.245 9.308 1.00 97.62 96 CYS A C 1
ATOM 710 O O . CYS A 1 96 ? 4.248 4.606 9.042 1.00 97.62 96 CYS A O 1
ATOM 712 N N . PHE A 1 97 ? 2.117 4.669 9.744 1.00 98.19 97 PHE A N 1
ATOM 713 C CA . PHE A 1 97 ? 1.944 3.238 9.915 1.00 98.19 97 PHE A CA 1
ATOM 714 C C . PHE A 1 97 ? 0.572 2.832 9.386 1.00 98.19 97 PHE A C 1
ATOM 716 O O . PHE A 1 97 ? -0.444 3.412 9.778 1.00 98.19 97 PHE A O 1
ATOM 723 N N . VAL A 1 98 ? 0.523 1.819 8.526 1.00 98.44 98 VAL A N 1
ATOM 724 C CA . VAL A 1 98 ? -0.725 1.114 8.238 1.00 98.44 98 VAL A CA 1
ATOM 725 C C . VAL A 1 98 ? -0.539 -0.386 8.352 1.00 98.44 98 VAL A C 1
ATOM 727 O O . VAL A 1 98 ? 0.506 -0.925 7.996 1.00 98.44 98 VAL A O 1
ATOM 730 N N . ARG A 1 99 ? -1.570 -1.071 8.832 1.00 98.12 99 ARG A N 1
ATOM 731 C CA . ARG A 1 99 ? -1.621 -2.526 8.886 1.00 98.12 99 ARG A CA 1
ATOM 732 C C . ARG A 1 99 ? -2.967 -3.013 8.389 1.00 98.12 99 ARG A C 1
ATOM 734 O O . ARG A 1 99 ? -3.988 -2.417 8.715 1.00 98.12 99 ARG A O 1
ATOM 741 N N . ALA A 1 100 ? -2.977 -4.121 7.668 1.00 98.38 100 ALA A N 1
ATOM 742 C CA . ALA A 1 100 ? -4.186 -4.874 7.406 1.00 98.38 100 ALA A CA 1
ATOM 743 C C . ALA A 1 100 ? -3.979 -6.365 7.658 1.00 98.38 100 ALA A C 1
ATOM 745 O O . ALA A 1 100 ? -2.896 -6.907 7.432 1.00 98.38 100 ALA A O 1
ATOM 746 N N . THR A 1 101 ? -5.030 -7.030 8.114 1.00 98.00 101 THR A N 1
ATOM 747 C CA . THR A 1 101 ? -5.120 -8.488 8.180 1.00 98.00 101 THR A CA 1
ATOM 748 C C . THR A 1 101 ? -6.439 -8.935 7.569 1.00 98.00 101 THR A C 1
ATOM 750 O O . THR A 1 101 ? -7.418 -8.190 7.592 1.00 98.00 101 THR A O 1
ATOM 753 N N . LYS A 1 102 ? -6.486 -10.151 7.021 1.00 97.12 102 LYS A N 1
ATOM 754 C CA . LYS A 1 102 ? -7.747 -10.779 6.607 1.00 97.12 102 LYS A CA 1
ATOM 755 C C . LYS A 1 102 ? -7.903 -12.160 7.211 1.00 97.12 102 LYS A C 1
ATOM 757 O O . LYS A 1 102 ? -6.979 -12.970 7.195 1.00 97.12 102 LYS A O 1
ATOM 762 N N . THR A 1 103 ? -9.101 -12.432 7.699 1.00 94.94 103 THR A N 1
ATOM 763 C CA . THR A 1 103 ? -9.524 -13.732 8.217 1.00 94.94 103 THR A CA 1
ATOM 764 C C . THR A 1 103 ? -10.876 -14.095 7.615 1.00 94.94 103 THR A C 1
ATOM 766 O O . THR A 1 103 ? -11.592 -13.241 7.094 1.00 94.94 103 THR A O 1
ATOM 769 N N . VAL A 1 104 ? -11.220 -15.383 7.623 1.00 94.81 104 VAL A N 1
ATOM 770 C CA . VAL A 1 104 ? -12.538 -15.845 7.170 1.00 94.81 104 VAL A CA 1
ATOM 771 C C . VAL A 1 104 ? -13.487 -15.851 8.359 1.00 94.81 104 VAL A C 1
ATOM 773 O O . VAL A 1 104 ? -13.199 -16.466 9.385 1.00 94.81 104 VAL A O 1
ATOM 776 N N . GLY A 1 105 ? -14.638 -15.207 8.192 1.00 89.62 105 GLY A N 1
ATOM 777 C CA . GLY A 1 105 ? -15.625 -15.039 9.247 1.00 89.62 105 GLY A CA 1
ATOM 778 C C . GLY A 1 105 ? -15.282 -13.907 10.219 1.00 89.62 105 GLY A C 1
ATOM 779 O O . GLY A 1 105 ? -14.146 -13.452 10.327 1.00 89.62 105 GLY A O 1
ATOM 780 N N . GLY A 1 106 ? -16.305 -13.452 10.941 1.00 90.62 106 GLY A N 1
ATOM 781 C CA . GLY A 1 106 ? -16.206 -12.331 11.874 1.00 90.62 106 GLY A CA 1
ATOM 782 C C . GLY A 1 106 ? -16.438 -10.957 11.227 1.00 90.62 106 GLY A C 1
ATOM 783 O O . GLY A 1 106 ? -16.558 -10.849 10.007 1.00 90.62 106 GLY A O 1
ATOM 784 N N . PRO A 1 107 ? -16.575 -9.901 12.047 1.00 95.19 107 PRO A N 1
ATOM 785 C CA . PRO A 1 107 ? -16.756 -8.538 11.565 1.00 95.19 107 PRO A CA 1
ATOM 786 C C . PRO A 1 107 ? -15.417 -7.885 11.210 1.00 95.19 107 PRO A C 1
ATOM 788 O O . PRO A 1 107 ? -14.407 -8.128 11.870 1.00 95.19 107 PRO A O 1
ATOM 791 N N . SER A 1 108 ? -15.435 -6.973 10.239 1.00 97.69 108 SER A N 1
ATOM 792 C CA . SER A 1 108 ? -14.300 -6.080 9.997 1.00 97.69 108 SER A CA 1
ATOM 793 C C . SER A 1 108 ? -14.186 -5.026 11.101 1.00 97.69 108 SER A C 1
ATOM 795 O O . SER A 1 108 ? -15.198 -4.537 11.616 1.00 97.69 108 SER A O 1
ATOM 797 N N . ARG A 1 109 ? -12.958 -4.660 11.467 1.00 98.12 109 ARG A N 1
ATOM 798 C CA . ARG A 1 109 ? -12.658 -3.702 12.538 1.00 98.12 109 ARG A CA 1
ATOM 799 C C . ARG A 1 109 ? -11.573 -2.725 12.118 1.00 98.12 109 ARG A C 1
ATOM 801 O O . ARG A 1 109 ? -10.693 -3.063 11.334 1.00 98.12 109 ARG A O 1
ATOM 808 N N . LEU A 1 110 ? -11.640 -1.517 12.660 1.00 98.06 110 LEU A N 1
ATOM 809 C CA . LEU A 1 110 ? -10.703 -0.435 12.395 1.00 98.06 110 LEU A CA 1
ATOM 810 C C . LEU A 1 110 ? -10.155 0.113 13.709 1.00 98.06 110 LEU A C 1
ATOM 812 O O . LEU A 1 110 ? -10.918 0.499 14.592 1.00 98.06 110 LEU A O 1
ATOM 816 N N . THR A 1 111 ? -8.837 0.218 13.793 1.00 98.44 111 THR A N 1
ATOM 817 C CA . THR A 1 111 ? -8.131 0.884 14.885 1.00 98.44 111 THR A CA 1
ATOM 818 C C . THR A 1 111 ? -7.347 2.051 14.311 1.00 98.44 111 THR A C 1
ATOM 820 O O . THR A 1 111 ? -6.569 1.877 13.376 1.00 98.44 111 THR A O 1
ATOM 823 N N . ILE A 1 112 ? -7.524 3.244 14.870 1.00 98.12 112 ILE A N 1
ATOM 824 C CA . ILE A 1 112 ? -6.714 4.418 14.539 1.00 98.12 112 ILE A CA 1
ATOM 825 C C . ILE A 1 112 ? -6.209 5.003 15.848 1.00 98.12 112 ILE A C 1
ATOM 827 O O . ILE A 1 112 ? -6.970 5.130 16.806 1.00 98.12 112 ILE A O 1
ATOM 831 N N . GLY A 1 113 ? -4.925 5.334 15.905 1.00 97.69 113 GLY A N 1
ATOM 832 C CA . GLY A 1 113 ? -4.343 5.904 17.108 1.00 97.69 113 GLY A CA 1
ATOM 833 C C . GLY A 1 113 ? -2.863 6.232 16.969 1.00 97.69 113 GLY A C 1
ATOM 834 O O . GLY A 1 113 ? -2.266 5.969 15.922 1.00 97.69 113 GLY A O 1
ATOM 835 N N . PRO A 1 114 ? -2.267 6.823 18.017 1.00 97.25 114 PRO A N 1
ATOM 836 C CA . PRO A 1 114 ? -0.832 7.056 18.076 1.00 97.25 114 PRO A CA 1
ATOM 837 C C . PRO A 1 114 ? -0.040 5.759 17.899 1.00 97.25 114 PRO A C 1
ATOM 839 O O . PRO A 1 114 ? -0.476 4.694 18.344 1.00 97.25 114 PRO A O 1
ATOM 842 N N . VAL A 1 115 ? 1.133 5.868 17.283 1.00 97.00 115 VAL A N 1
ATOM 843 C CA . VAL A 1 115 ? 2.106 4.777 17.173 1.00 97.00 115 VAL A CA 1
ATOM 844 C C . VAL A 1 115 ? 3.472 5.219 17.666 1.00 97.00 115 VAL A C 1
ATOM 846 O O . VAL A 1 115 ? 3.845 6.388 17.565 1.00 97.00 115 VAL A O 1
ATOM 849 N N . GLU A 1 116 ? 4.230 4.256 18.174 1.00 95.38 116 GLU A N 1
ATOM 850 C CA . GLU A 1 116 ? 5.581 4.468 18.679 1.00 95.38 116 GLU A CA 1
ATOM 851 C C . GLU A 1 116 ? 6.592 3.719 17.811 1.00 95.38 116 GLU A C 1
ATOM 853 O O . GLU A 1 116 ? 6.289 2.617 17.332 1.00 95.38 116 GLU A O 1
ATOM 858 N N . PRO A 1 117 ? 7.798 4.281 17.613 1.00 95.62 117 PRO A N 1
ATOM 859 C CA . PRO A 1 117 ? 8.909 3.547 17.039 1.00 95.62 117 PRO A CA 1
ATOM 860 C C . PRO A 1 117 ? 9.146 2.226 17.765 1.00 95.62 117 PRO A C 1
ATOM 862 O O . PRO A 1 117 ? 9.205 2.166 18.994 1.00 95.62 117 PRO A O 1
ATOM 865 N N . GLY A 1 118 ? 9.318 1.161 17.000 1.00 92.44 118 GLY A N 1
ATOM 866 C CA . GLY A 1 118 ? 9.591 -0.151 17.547 1.00 92.44 118 GLY A CA 1
ATOM 867 C C . GLY A 1 118 ? 9.587 -1.216 16.470 1.00 92.44 118 GLY A C 1
ATOM 868 O O . GLY A 1 118 ? 8.898 -1.111 15.456 1.00 92.44 118 GLY A O 1
ATOM 869 N N . GLU A 1 119 ? 10.374 -2.256 16.708 1.00 84.56 119 GLU A N 1
ATOM 870 C CA . GLU A 1 119 ? 10.301 -3.465 15.902 1.00 84.56 119 GLU A CA 1
ATOM 871 C C . GLU A 1 119 ? 8.961 -4.178 16.169 1.00 84.56 119 GLU A C 1
ATOM 873 O O . GLU A 1 119 ? 8.459 -4.141 17.303 1.00 84.56 119 GLU A O 1
ATOM 878 N N . PRO A 1 120 ? 8.359 -4.804 15.143 1.00 74.62 120 PRO A N 1
ATOM 879 C CA . PRO A 1 120 ? 7.186 -5.638 15.330 1.00 74.62 120 PRO A CA 1
ATOM 880 C C . PRO A 1 120 ? 7.532 -6.844 16.211 1.00 74.62 120 PRO A C 1
ATOM 882 O O . PRO A 1 120 ? 8.662 -7.334 16.203 1.00 74.62 120 PRO A O 1
ATOM 885 N N . ASP A 1 121 ? 6.532 -7.361 16.928 1.00 70.31 121 ASP A N 1
ATOM 886 C CA . ASP A 1 121 ? 6.694 -8.478 17.875 1.00 70.31 121 ASP A CA 1
ATOM 887 C C . ASP A 1 121 ? 7.230 -9.764 17.215 1.00 70.31 121 ASP A C 1
ATOM 889 O O . ASP A 1 121 ? 7.795 -10.636 17.877 1.00 70.31 121 ASP A O 1
ATOM 893 N N . HIS A 1 122 ? 7.087 -9.875 15.892 1.00 70.69 122 HIS A N 1
ATOM 894 C CA . HIS A 1 122 ? 7.628 -10.966 15.095 1.00 70.69 122 HIS A CA 1
ATOM 895 C C . HIS A 1 122 ? 8.575 -10.433 14.022 1.00 70.69 122 HIS A C 1
ATOM 897 O O . HIS A 1 122 ? 8.161 -9.762 13.075 1.00 70.69 122 HIS A O 1
ATOM 903 N N . ILE A 1 123 ? 9.854 -10.792 14.139 1.00 71.94 123 ILE A N 1
ATOM 904 C CA . ILE A 1 123 ? 10.854 -10.506 13.113 1.00 71.94 123 ILE A CA 1
ATOM 905 C C . ILE A 1 123 ? 10.707 -11.554 12.012 1.00 71.94 123 ILE A C 1
ATOM 907 O O . ILE A 1 123 ? 10.914 -12.747 12.238 1.00 71.94 123 ILE A O 1
ATOM 911 N N . ALA A 1 124 ? 10.332 -11.113 10.814 1.00 83.88 124 ALA A N 1
ATOM 912 C CA . ALA A 1 124 ? 10.272 -12.004 9.667 1.00 83.88 124 ALA A CA 1
ATOM 913 C C . ALA A 1 124 ? 11.692 -12.503 9.307 1.00 83.88 124 ALA A C 1
ATOM 915 O O . ALA A 1 124 ? 12.634 -11.707 9.327 1.00 83.88 124 ALA A O 1
ATOM 916 N N . PRO A 1 125 ? 11.868 -13.795 8.972 1.00 88.56 125 PRO A N 1
ATOM 917 C CA . PRO A 1 125 ? 13.182 -14.398 8.763 1.00 88.56 125 PRO A CA 1
ATOM 918 C C . PRO A 1 125 ? 13.828 -13.981 7.436 1.00 88.56 125 PRO A C 1
ATOM 920 O O . PRO A 1 125 ? 15.041 -14.107 7.284 1.00 88.56 125 PRO A O 1
ATOM 923 N N . HIS A 1 126 ? 13.042 -13.487 6.476 1.00 95.62 126 HIS A N 1
ATOM 924 C CA . HIS A 1 126 ? 13.539 -13.037 5.181 1.00 95.62 126 HIS A CA 1
ATOM 925 C C . HIS A 1 126 ? 13.484 -11.518 5.065 1.00 95.62 126 HIS A C 1
ATOM 927 O O . HIS A 1 126 ? 12.538 -10.884 5.542 1.00 95.62 126 HIS A O 1
ATOM 933 N N . ARG A 1 127 ? 14.494 -10.944 4.401 1.00 95.69 127 ARG A N 1
ATOM 934 C CA . ARG A 1 127 ? 14.631 -9.503 4.193 1.00 95.69 127 ARG A CA 1
ATOM 935 C C . ARG A 1 127 ? 15.308 -9.191 2.861 1.00 95.69 127 ARG A C 1
ATOM 937 O O . ARG A 1 127 ? 16.259 -9.866 2.483 1.00 95.69 127 ARG A O 1
ATOM 944 N N . ALA A 1 128 ? 14.873 -8.117 2.211 1.00 96.75 128 ALA A N 1
ATOM 945 C CA . ALA A 1 128 ? 15.542 -7.513 1.064 1.00 96.75 128 ALA A CA 1
ATOM 946 C C . ALA A 1 128 ? 15.425 -5.987 1.128 1.00 96.75 128 ALA A C 1
ATOM 948 O O . ALA A 1 128 ? 14.398 -5.448 1.542 1.00 96.75 128 ALA A O 1
ATOM 949 N N . CYS A 1 129 ? 16.470 -5.292 0.686 1.00 97.19 129 CYS A N 1
ATOM 950 C CA . CYS A 1 129 ? 16.458 -3.840 0.527 1.00 97.19 129 CYS A CA 1
ATOM 951 C C . CYS A 1 129 ? 16.477 -3.454 -0.946 1.00 97.19 129 CYS A C 1
ATOM 953 O O . CYS A 1 129 ? 17.127 -4.113 -1.753 1.00 97.19 129 CYS A O 1
ATOM 955 N N . GLY A 1 130 ? 15.841 -2.346 -1.303 1.00 96.19 130 GLY A N 1
ATOM 956 C CA . GLY A 1 130 ? 15.896 -1.834 -2.663 1.00 96.19 130 GLY A CA 1
ATOM 957 C C . GLY A 1 130 ? 15.637 -0.342 -2.747 1.00 96.19 130 GLY A C 1
ATOM 958 O O . GLY A 1 130 ? 15.195 0.291 -1.792 1.00 96.19 130 GLY A O 1
ATOM 959 N N . ARG A 1 131 ? 15.930 0.225 -3.915 1.00 95.31 131 ARG A N 1
ATOM 960 C CA . ARG A 1 131 ? 15.672 1.628 -4.229 1.00 95.31 131 ARG A CA 1
ATOM 961 C C . ARG A 1 131 ? 15.205 1.750 -5.670 1.00 95.31 131 ARG A C 1
ATOM 963 O O . ARG A 1 131 ? 15.736 1.087 -6.558 1.00 95.31 131 ARG A O 1
ATOM 970 N N . CYS A 1 132 ? 14.252 2.640 -5.909 1.00 94.12 132 CYS A N 1
ATOM 971 C CA . CYS A 1 132 ? 13.923 3.105 -7.250 1.00 94.12 132 CYS A CA 1
ATOM 972 C C . CYS A 1 132 ? 13.828 4.628 -7.270 1.00 94.12 132 CYS A C 1
ATOM 974 O O . CYS A 1 132 ? 13.231 5.222 -6.378 1.00 94.12 132 CYS A O 1
ATOM 976 N N . GLU A 1 133 ? 14.354 5.262 -8.318 1.00 91.25 133 GLU A N 1
ATOM 977 C CA . GLU A 1 133 ? 14.304 6.726 -8.461 1.00 91.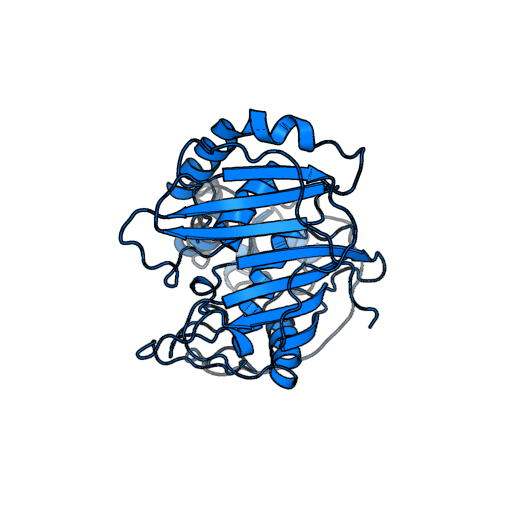25 133 GLU A CA 1
ATOM 978 C C . GLU A 1 133 ? 12.887 7.252 -8.729 1.00 91.25 133 GLU A C 1
ATOM 980 O O . GLU A 1 133 ? 12.579 8.410 -8.459 1.00 91.25 133 GLU A O 1
ATOM 985 N N . ARG A 1 134 ? 12.008 6.403 -9.275 1.00 90.69 134 ARG A N 1
ATOM 986 C CA . ARG A 1 134 ? 10.576 6.659 -9.473 1.00 90.69 134 ARG A CA 1
ATOM 987 C C . ARG A 1 134 ? 9.817 5.337 -9.434 1.00 90.69 134 ARG A C 1
ATOM 989 O O . ARG A 1 134 ? 10.319 4.333 -9.918 1.00 90.69 134 ARG A O 1
ATOM 996 N N . VAL A 1 135 ? 8.563 5.358 -8.993 1.00 89.06 135 VAL A N 1
ATOM 997 C CA . VAL A 1 135 ? 7.659 4.186 -9.000 1.00 89.06 135 VAL A CA 1
ATOM 998 C C . VAL A 1 135 ? 6.987 3.924 -10.365 1.00 89.06 135 VAL A C 1
ATOM 1000 O O . VAL A 1 135 ? 5.912 3.336 -10.446 1.00 89.06 135 VAL A O 1
ATOM 1003 N N . SER A 1 136 ? 7.603 4.374 -11.462 1.00 88.62 136 SER A N 1
ATOM 1004 C CA . SER A 1 136 ? 7.167 4.058 -12.831 1.00 88.62 136 SER A CA 1
ATOM 1005 C C . SER A 1 136 ? 7.526 2.614 -13.200 1.00 88.62 136 SER A C 1
ATOM 1007 O O . SER A 1 136 ? 8.354 2.002 -12.533 1.00 88.62 136 SER A O 1
ATOM 1009 N N . ALA A 1 137 ? 6.974 2.068 -14.290 1.00 87.94 137 ALA A N 1
ATOM 1010 C CA . ALA A 1 137 ? 7.289 0.699 -14.726 1.00 87.94 137 ALA A CA 1
ATOM 1011 C C . ALA A 1 137 ? 8.809 0.402 -14.819 1.00 87.94 137 ALA A C 1
ATOM 1013 O O . ALA A 1 137 ? 9.248 -0.594 -14.246 1.00 87.94 137 ALA A O 1
ATOM 1014 N N . PRO A 1 138 ? 9.660 1.264 -15.420 1.00 88.88 138 PRO A N 1
ATOM 1015 C CA . PRO A 1 138 ? 11.109 1.052 -15.393 1.00 88.88 138 PRO A CA 1
ATOM 1016 C C . PRO A 1 138 ? 11.708 1.022 -13.982 1.00 88.88 138 PRO A C 1
ATOM 1018 O O . PRO A 1 138 ? 12.557 0.181 -13.696 1.00 88.88 138 PRO A O 1
ATOM 1021 N N . GLY A 1 139 ? 11.271 1.916 -13.091 1.00 91.75 139 GLY A N 1
ATOM 1022 C CA . GLY A 1 139 ? 11.787 1.959 -11.723 1.00 91.75 139 GLY A CA 1
ATOM 1023 C C . GLY A 1 139 ? 11.315 0.780 -10.871 1.00 91.75 139 GLY A C 1
ATOM 1024 O O . GLY A 1 139 ? 12.100 0.238 -10.100 1.00 91.75 139 GLY A O 1
ATOM 1025 N N . ARG A 1 140 ? 10.090 0.300 -11.094 1.00 93.38 140 ARG A N 1
ATOM 1026 C CA . ARG A 1 140 ? 9.559 -0.936 -10.505 1.00 93.38 140 ARG A CA 1
ATOM 1027 C C . ARG A 1 140 ? 10.376 -2.161 -10.908 1.00 93.38 140 ARG A C 1
ATOM 1029 O O . ARG A 1 140 ? 10.701 -2.974 -10.055 1.00 93.38 140 ARG A O 1
ATOM 1036 N N . ARG A 1 141 ? 10.814 -2.261 -12.171 1.00 92.81 141 ARG A N 1
ATOM 1037 C CA . ARG A 1 141 ? 11.743 -3.327 -12.605 1.00 92.81 141 ARG A CA 1
ATOM 1038 C C . ARG A 1 141 ? 13.102 -3.235 -11.915 1.00 92.81 141 ARG A C 1
ATOM 1040 O O . ARG A 1 141 ? 13.660 -4.260 -11.538 1.00 92.81 141 ARG A O 1
ATOM 1047 N N . VAL A 1 142 ? 13.642 -2.024 -11.737 1.00 94.62 142 VAL A N 1
ATOM 1048 C CA . VAL A 1 142 ? 14.894 -1.820 -10.981 1.00 94.62 142 VAL A CA 1
ATOM 1049 C C . VAL A 1 142 ? 14.733 -2.297 -9.538 1.00 94.62 142 VAL A C 1
ATOM 1051 O O . VAL A 1 142 ? 15.576 -3.052 -9.052 1.00 94.62 142 VAL A O 1
ATOM 1054 N N . LEU A 1 143 ? 13.633 -1.916 -8.882 1.00 96.00 143 LEU A N 1
ATOM 1055 C CA . LEU A 1 143 ? 13.317 -2.372 -7.532 1.00 96.00 143 LEU A CA 1
ATOM 1056 C C . LEU A 1 143 ? 13.175 -3.898 -7.486 1.00 96.00 143 LEU A C 1
ATOM 1058 O O . LEU A 1 143 ? 13.842 -4.543 -6.681 1.00 96.00 143 LEU A O 1
ATOM 1062 N N . GLY A 1 144 ? 12.387 -4.472 -8.397 1.00 96.25 144 GLY A N 1
ATOM 1063 C CA . GLY A 1 144 ? 12.164 -5.910 -8.502 1.00 96.25 144 GLY A CA 1
ATOM 1064 C C . GLY A 1 144 ? 13.461 -6.695 -8.673 1.00 96.25 144 GLY A C 1
ATOM 1065 O O . GLY A 1 144 ? 13.688 -7.645 -7.933 1.00 96.25 144 GLY A O 1
ATOM 1066 N N . ARG A 1 145 ? 14.366 -6.271 -9.567 1.00 95.75 145 ARG A N 1
ATOM 1067 C CA . ARG A 1 145 ? 15.682 -6.918 -9.743 1.00 95.75 145 ARG A CA 1
ATOM 1068 C C . ARG A 1 145 ? 16.545 -6.827 -8.490 1.00 95.75 145 ARG A C 1
ATOM 1070 O O . ARG A 1 145 ? 17.192 -7.799 -8.117 1.00 95.75 145 ARG A O 1
ATOM 1077 N N . THR A 1 146 ? 16.544 -5.666 -7.837 1.00 96.12 146 THR A N 1
ATOM 1078 C CA . THR A 1 146 ? 17.309 -5.470 -6.599 1.00 96.12 146 THR A CA 1
ATOM 1079 C C . THR A 1 146 ? 16.812 -6.411 -5.500 1.00 96.12 146 THR A C 1
ATOM 1081 O O . THR A 1 146 ? 17.621 -7.030 -4.812 1.00 96.12 146 THR A O 1
ATOM 1084 N N . VAL A 1 147 ? 15.490 -6.574 -5.374 1.00 96.12 147 VAL A N 1
ATOM 1085 C CA . VAL A 1 147 ? 14.871 -7.530 -4.445 1.00 96.12 147 VAL A CA 1
ATOM 1086 C C . VAL A 1 147 ? 15.167 -8.974 -4.857 1.00 96.12 147 VAL A C 1
ATOM 1088 O O . VAL A 1 147 ? 15.543 -9.771 -4.006 1.00 96.12 147 VAL A O 1
ATOM 1091 N N . ALA A 1 148 ? 15.073 -9.311 -6.146 1.00 95.88 148 ALA A N 1
ATOM 1092 C CA . ALA A 1 148 ? 15.331 -10.657 -6.664 1.00 95.88 148 ALA A CA 1
ATOM 1093 C C . ALA A 1 148 ? 16.758 -11.152 -6.385 1.00 95.88 148 ALA A C 1
ATOM 1095 O O . ALA A 1 148 ? 16.958 -12.336 -6.151 1.00 95.88 148 ALA A O 1
ATOM 1096 N N . ALA A 1 149 ? 17.744 -10.252 -6.336 1.00 96.56 149 ALA A N 1
ATOM 1097 C CA . ALA A 1 149 ? 19.117 -10.595 -5.962 1.00 96.56 149 ALA A CA 1
ATOM 1098 C C . ALA A 1 149 ? 19.283 -10.997 -4.478 1.00 96.56 149 ALA A C 1
ATOM 1100 O O . ALA A 1 149 ? 20.340 -11.487 -4.091 1.00 96.56 149 ALA A O 1
ATOM 1101 N N . GLN A 1 150 ? 18.269 -10.756 -3.641 1.00 96.62 150 GLN A N 1
ATOM 1102 C CA . GLN A 1 150 ? 18.286 -10.982 -2.188 1.00 96.62 150 GLN A CA 1
ATOM 1103 C C . GLN A 1 150 ? 17.174 -11.926 -1.710 1.00 96.62 150 GLN A C 1
ATOM 1105 O O . GLN A 1 150 ? 17.192 -12.372 -0.564 1.00 96.62 150 GLN A O 1
ATOM 1110 N N . ALA A 1 151 ? 16.185 -12.201 -2.558 1.00 95.19 151 ALA A N 1
ATOM 1111 C CA . ALA A 1 151 ? 15.004 -12.975 -2.223 1.00 95.19 151 ALA A CA 1
ATOM 1112 C C . ALA A 1 151 ? 15.037 -14.351 -2.891 1.00 95.19 151 ALA A C 1
ATOM 1114 O O . ALA A 1 151 ? 15.502 -14.503 -4.018 1.00 95.19 151 ALA A O 1
ATOM 1115 N N . ALA A 1 152 ? 14.481 -15.342 -2.200 1.00 92.38 152 ALA A N 1
ATOM 1116 C CA . ALA A 1 152 ? 14.171 -16.641 -2.776 1.00 92.38 152 ALA A CA 1
ATOM 1117 C C . ALA A 1 152 ? 12.650 -16.762 -2.993 1.00 92.38 152 ALA A C 1
ATOM 1119 O O . ALA A 1 152 ? 11.886 -16.256 -2.159 1.00 92.38 152 ALA A O 1
ATOM 1120 N N . PRO A 1 153 ? 12.206 -17.458 -4.055 1.00 93.38 153 PRO A N 1
ATOM 1121 C CA . PRO A 1 153 ? 10.797 -17.764 -4.275 1.00 93.38 153 PRO A CA 1
ATOM 1122 C C . PRO A 1 153 ? 10.140 -18.443 -3.067 1.00 93.38 153 PRO A C 1
ATOM 1124 O O . PRO A 1 153 ? 10.678 -19.407 -2.518 1.00 93.38 153 PRO A O 1
ATOM 1127 N N . LEU A 1 154 ? 8.948 -17.983 -2.678 1.00 92.75 154 LEU A N 1
ATOM 1128 C CA . LEU A 1 154 ? 8.154 -18.641 -1.638 1.00 92.75 154 LEU A CA 1
ATOM 1129 C C . LEU A 1 154 ? 7.263 -19.745 -2.226 1.00 92.75 154 LEU A C 1
ATOM 1131 O O . LEU A 1 154 ? 6.541 -19.468 -3.191 1.00 92.75 154 LEU A O 1
ATOM 1135 N N . PRO A 1 155 ? 7.188 -20.938 -1.598 1.00 94.12 155 PRO A N 1
ATOM 1136 C CA . PRO A 1 155 ? 6.123 -21.910 -1.859 1.00 94.12 155 PRO A CA 1
ATOM 1137 C C . PRO A 1 155 ? 4.736 -21.276 -1.739 1.00 94.12 155 PRO A C 1
ATOM 1139 O O . PRO A 1 155 ? 4.588 -20.276 -1.039 1.00 94.12 155 PRO A O 1
ATOM 1142 N N . TRP A 1 156 ? 3.713 -21.858 -2.374 1.00 95.62 156 TRP A N 1
ATOM 1143 C CA . TRP A 1 156 ? 2.328 -21.384 -2.253 1.00 95.62 156 TRP A CA 1
ATOM 1144 C C . TRP A 1 156 ? 1.812 -21.425 -0.801 1.00 95.62 156 TRP A C 1
ATOM 1146 O O . TRP A 1 156 ? 2.163 -22.323 -0.039 1.00 95.62 156 TRP A O 1
ATOM 1156 N N . GLY A 1 157 ? 0.966 -20.460 -0.424 1.00 96.69 157 GLY A N 1
ATOM 1157 C CA . GLY A 1 157 ? 0.417 -20.309 0.930 1.00 96.69 157 GLY A CA 1
ATOM 1158 C C . GLY A 1 157 ? 0.300 -18.850 1.411 1.00 96.69 157 GLY A C 1
ATOM 1159 O O . GLY A 1 157 ? 0.762 -17.945 0.705 1.00 96.69 157 GLY A O 1
ATOM 1160 N N . PRO A 1 158 ? -0.321 -18.614 2.583 1.00 97.38 158 PRO A N 1
ATOM 1161 C CA . PRO A 1 158 ? -0.452 -17.301 3.223 1.00 97.38 158 PRO A CA 1
ATOM 1162 C C . PRO A 1 158 ? 0.888 -16.637 3.547 1.00 97.38 158 PRO A C 1
ATOM 1164 O O . PRO A 1 158 ? 1.774 -17.255 4.141 1.00 97.38 158 PRO A O 1
ATOM 1167 N N . VAL A 1 159 ? 1.002 -15.352 3.219 1.00 97.50 159 VAL A N 1
ATOM 1168 C CA . VAL A 1 159 ? 2.203 -14.539 3.448 1.00 97.50 159 VAL A CA 1
ATOM 1169 C C . VAL A 1 159 ? 1.903 -13.410 4.430 1.00 97.50 159 VAL A C 1
ATOM 1171 O O . VAL A 1 159 ? 0.879 -12.737 4.316 1.00 97.50 159 VAL A O 1
ATOM 1174 N N . ALA A 1 160 ? 2.821 -13.181 5.366 1.00 97.69 160 ALA A N 1
ATOM 1175 C CA . ALA A 1 160 ? 2.903 -11.923 6.097 1.00 97.69 160 ALA A CA 1
ATOM 1176 C C . ALA A 1 160 ? 4.014 -11.061 5.488 1.00 97.69 160 ALA A C 1
ATOM 1178 O O . ALA A 1 160 ? 5.157 -11.518 5.373 1.00 97.69 160 ALA A O 1
ATOM 1179 N N . LEU A 1 161 ? 3.666 -9.840 5.088 1.00 97.94 161 LEU A N 1
ATOM 1180 C CA . LEU A 1 161 ? 4.540 -8.877 4.431 1.00 97.94 161 LEU A CA 1
ATOM 1181 C C . LEU A 1 161 ? 4.635 -7.601 5.267 1.00 97.94 161 LEU A C 1
ATOM 1183 O O . LEU A 1 161 ? 3.625 -6.991 5.607 1.00 97.94 161 LEU A O 1
ATOM 1187 N N . ASP A 1 162 ? 5.859 -7.176 5.551 1.00 97.62 162 ASP A N 1
ATOM 1188 C CA . ASP A 1 162 ? 6.149 -5.937 6.255 1.00 97.62 162 ASP A CA 1
ATOM 1189 C C . ASP A 1 162 ? 7.119 -5.077 5.423 1.00 97.62 162 ASP A C 1
ATOM 1191 O O . ASP A 1 162 ? 8.268 -5.458 5.185 1.00 97.62 162 ASP A O 1
ATOM 1195 N N . LEU A 1 163 ? 6.659 -3.908 4.970 1.00 97.75 163 LEU A N 1
ATOM 1196 C CA . LEU A 1 163 ? 7.442 -2.962 4.178 1.00 97.75 163 LEU A CA 1
ATOM 1197 C C . LEU A 1 163 ? 7.682 -1.677 4.959 1.00 97.75 163 LEU A C 1
ATOM 1199 O O . LEU A 1 163 ? 6.739 -1.019 5.382 1.00 97.75 163 LEU A O 1
ATOM 1203 N N . ALA A 1 164 ? 8.933 -1.255 5.072 1.00 97.44 164 ALA A N 1
ATOM 1204 C CA . ALA A 1 164 ? 9.264 0.092 5.514 1.00 97.44 164 ALA A CA 1
ATOM 1205 C C . ALA A 1 164 ? 9.779 0.913 4.330 1.00 97.44 164 ALA A C 1
ATOM 1207 O O . ALA A 1 164 ? 10.700 0.499 3.622 1.00 97.44 164 ALA A O 1
ATOM 1208 N N . LEU A 1 165 ? 9.137 2.058 4.098 1.00 97.81 165 LEU A N 1
ATOM 1209 C CA . LEU A 1 165 ? 9.376 2.939 2.963 1.00 97.81 165 LEU A CA 1
ATOM 1210 C C . LEU A 1 165 ? 9.989 4.251 3.445 1.00 97.81 165 LEU A C 1
ATOM 1212 O O . LEU A 1 165 ? 9.401 4.934 4.285 1.00 97.81 165 LEU A O 1
ATOM 1216 N N . ARG A 1 166 ? 11.125 4.641 2.861 1.00 97.69 166 ARG A N 1
ATOM 1217 C CA . ARG A 1 166 ? 11.657 6.007 2.989 1.00 97.69 166 ARG A CA 1
ATOM 1218 C C . ARG A 1 166 ? 11.239 6.792 1.759 1.00 97.69 166 ARG A C 1
ATOM 1220 O O . ARG A 1 166 ? 11.464 6.343 0.629 1.00 97.69 166 ARG A O 1
ATOM 1227 N N . VAL A 1 167 ? 10.598 7.934 1.975 1.00 96.31 167 VAL A N 1
ATOM 1228 C CA . VAL A 1 167 ? 10.058 8.788 0.910 1.00 96.31 167 VAL A CA 1
ATOM 1229 C C . VAL A 1 167 ? 10.276 10.261 1.229 1.00 96.31 167 VAL A C 1
ATOM 1231 O O . VAL A 1 167 ? 10.369 10.650 2.388 1.00 96.31 167 VAL A O 1
ATOM 1234 N N . ASP A 1 168 ? 10.304 11.092 0.197 1.00 94.31 168 ASP A N 1
ATOM 1235 C CA . ASP A 1 168 ? 10.285 12.544 0.354 1.00 94.31 168 ASP A CA 1
ATOM 1236 C C . ASP A 1 168 ? 8.930 13.057 0.872 1.00 94.31 168 ASP A C 1
ATOM 1238 O O . ASP A 1 168 ? 7.886 12.438 0.648 1.00 94.31 168 ASP A O 1
ATOM 1242 N N . THR A 1 169 ? 8.928 14.225 1.518 1.00 89.12 169 THR A N 1
ATOM 1243 C CA . THR A 1 169 ? 7.714 14.872 2.047 1.00 89.12 169 THR A CA 1
ATOM 1244 C C . THR A 1 169 ? 6.710 15.263 0.962 1.00 89.12 169 THR A C 1
ATOM 1246 O O . THR A 1 169 ? 5.510 15.293 1.228 1.00 89.12 169 THR A O 1
ATOM 1249 N N . SER A 1 170 ? 7.167 15.526 -0.266 1.00 85.81 170 SER A N 1
ATOM 1250 C CA . SER A 1 170 ? 6.313 15.858 -1.413 1.00 85.81 170 SER A CA 1
ATOM 1251 C C . SER A 1 170 ? 5.683 14.634 -2.087 1.00 85.81 170 SER A C 1
ATOM 1253 O O . SER A 1 170 ? 4.787 14.772 -2.925 1.00 85.81 170 SER A O 1
ATOM 1255 N N . ARG A 1 171 ? 6.129 13.415 -1.752 1.00 88.38 171 ARG A N 1
ATOM 1256 C CA . ARG A 1 171 ? 5.623 12.188 -2.368 1.00 88.38 171 ARG A CA 1
ATOM 1257 C C . ARG A 1 171 ? 4.322 11.752 -1.697 1.00 88.38 171 ARG A C 1
ATOM 1259 O O . ARG A 1 171 ? 4.264 11.529 -0.491 1.00 88.38 171 ARG A O 1
ATOM 1266 N N . ASN A 1 172 ? 3.297 11.491 -2.510 1.00 89.69 172 ASN A N 1
ATOM 1267 C CA . ASN A 1 172 ? 2.140 10.724 -2.057 1.00 89.69 172 ASN A CA 1
ATOM 1268 C C . ASN A 1 172 ? 2.590 9.294 -1.713 1.00 89.69 172 ASN A C 1
ATOM 1270 O O . ASN A 1 172 ? 2.780 8.461 -2.603 1.00 89.69 172 ASN A O 1
ATOM 1274 N N . TRP A 1 173 ? 2.791 9.036 -0.422 1.00 94.00 173 TRP A N 1
ATOM 1275 C CA . TRP A 1 173 ? 3.282 7.751 0.059 1.00 94.00 173 TRP A CA 1
ATOM 1276 C C . TRP A 1 173 ? 2.242 6.634 -0.104 1.00 94.00 173 TRP A C 1
ATOM 1278 O O . TRP A 1 173 ? 2.627 5.525 -0.457 1.00 94.00 173 TRP A O 1
ATOM 1288 N N . VAL A 1 174 ? 0.944 6.942 0.043 1.00 93.88 174 VAL A N 1
ATOM 1289 C CA . VAL A 1 174 ? -0.161 5.994 -0.201 1.00 93.88 174 VAL A CA 1
ATOM 1290 C C . VAL A 1 174 ? -0.126 5.518 -1.651 1.00 93.88 174 VAL A C 1
ATOM 1292 O O . VAL A 1 174 ? -0.130 4.323 -1.930 1.00 93.88 174 VAL A O 1
ATOM 1295 N N . GLY A 1 175 ? 0.051 6.453 -2.589 1.00 91.62 175 GLY A N 1
ATOM 1296 C CA . GLY A 1 175 ? 0.193 6.140 -4.012 1.00 91.62 175 GLY A CA 1
ATOM 1297 C C . GLY A 1 175 ? 1.461 5.353 -4.380 1.00 91.62 175 GLY A C 1
ATOM 1298 O O . GLY A 1 175 ? 1.583 4.904 -5.519 1.00 91.62 175 GLY A O 1
ATOM 1299 N N . ALA A 1 176 ? 2.419 5.186 -3.461 1.00 93.69 176 ALA A N 1
ATOM 1300 C CA . ALA A 1 176 ? 3.618 4.381 -3.689 1.00 93.69 176 ALA A CA 1
ATOM 1301 C C . ALA A 1 176 ? 3.439 2.905 -3.300 1.00 93.69 176 ALA A C 1
ATOM 1303 O O . ALA A 1 176 ? 4.198 2.076 -3.799 1.00 93.69 176 ALA A O 1
ATOM 1304 N N . TRP A 1 177 ? 2.454 2.565 -2.459 1.00 96.62 177 TRP A N 1
ATOM 1305 C CA . TRP A 1 177 ? 2.282 1.211 -1.917 1.00 96.62 177 TRP A CA 1
ATOM 1306 C C . TRP A 1 177 ? 2.136 0.165 -3.005 1.00 96.62 177 TRP A C 1
ATOM 1308 O O . TRP A 1 177 ? 2.966 -0.733 -3.105 1.00 96.62 177 TRP A O 1
ATOM 1318 N N . LYS A 1 178 ? 1.112 0.323 -3.847 1.00 94.12 178 LYS A N 1
ATOM 1319 C CA . LYS A 1 178 ? 0.783 -0.646 -4.884 1.00 94.12 178 LYS A CA 1
ATOM 1320 C C . LYS A 1 178 ? 1.939 -0.852 -5.870 1.00 94.12 178 LYS A C 1
ATOM 1322 O O . LYS A 1 178 ? 2.400 -1.980 -6.001 1.00 94.12 178 LYS A O 1
ATOM 1327 N N . PRO A 1 179 ? 2.528 0.199 -6.476 1.00 95.69 179 PRO A N 1
ATOM 1328 C CA . PRO A 1 179 ? 3.717 0.037 -7.310 1.00 95.69 179 PRO A CA 1
ATOM 1329 C C . PRO A 1 179 ? 4.883 -0.701 -6.637 1.00 95.69 179 PRO A C 1
ATOM 1331 O O . PRO A 1 179 ? 5.583 -1.462 -7.308 1.00 95.69 179 PRO A O 1
ATOM 1334 N N . VAL A 1 180 ? 5.121 -0.462 -5.342 1.00 97.88 180 VAL A N 1
ATOM 1335 C CA . VAL A 1 180 ? 6.174 -1.147 -4.582 1.00 97.88 180 VAL A CA 1
ATOM 1336 C C . VAL A 1 180 ? 5.818 -2.617 -4.370 1.00 97.88 180 VAL A C 1
ATOM 1338 O O . VAL A 1 180 ? 6.650 -3.464 -4.679 1.00 97.88 180 VAL A O 1
ATOM 1341 N N . ILE A 1 181 ? 4.603 -2.922 -3.905 1.00 98.12 181 ILE A N 1
ATOM 1342 C CA . ILE A 1 181 ? 4.116 -4.292 -3.677 1.00 98.12 181 ILE A CA 1
ATOM 1343 C C . ILE A 1 181 ? 4.162 -5.090 -4.977 1.00 98.12 181 ILE A C 1
ATOM 1345 O O . ILE A 1 181 ? 4.802 -6.136 -5.027 1.00 98.12 181 ILE A O 1
ATOM 1349 N N . ASP A 1 182 ? 3.604 -4.548 -6.055 1.00 96.38 182 ASP A N 1
ATOM 1350 C CA . ASP A 1 182 ? 3.609 -5.172 -7.374 1.00 96.38 182 ASP A CA 1
ATOM 1351 C C . ASP A 1 182 ? 5.040 -5.416 -7.926 1.00 96.38 182 ASP A C 1
ATOM 1353 O O . ASP A 1 182 ? 5.226 -6.154 -8.892 1.00 96.38 182 ASP A O 1
ATOM 1357 N N . SER A 1 183 ? 6.075 -4.762 -7.374 1.00 96.88 183 SER A N 1
ATOM 1358 C CA . SER A 1 183 ? 7.480 -5.006 -7.754 1.00 96.88 183 SER A CA 1
ATOM 1359 C C . SER A 1 183 ? 8.073 -6.252 -7.081 1.00 96.88 183 SER A C 1
ATOM 1361 O O . SER A 1 183 ? 9.184 -6.659 -7.418 1.00 96.88 183 SER A O 1
ATOM 1363 N N . LEU A 1 184 ? 7.358 -6.878 -6.142 1.00 97.00 184 LEU A N 1
ATOM 1364 C CA . LEU A 1 184 ? 7.822 -8.006 -5.327 1.00 97.00 184 LEU A CA 1
ATOM 1365 C C . LEU A 1 184 ? 7.523 -9.375 -5.961 1.00 97.00 184 LEU A C 1
ATOM 1367 O O . LEU A 1 184 ? 7.348 -10.370 -5.254 1.00 97.00 184 LEU A O 1
ATOM 1371 N N . VAL A 1 185 ? 7.508 -9.455 -7.296 1.00 96.19 185 VAL A N 1
ATOM 1372 C CA . VAL A 1 185 ? 7.276 -10.705 -8.047 1.00 96.19 185 VAL A CA 1
ATOM 1373 C C . VAL A 1 185 ? 8.245 -11.824 -7.648 1.00 96.19 185 VAL A C 1
ATOM 1375 O O . VAL A 1 185 ? 7.843 -12.979 -7.570 1.00 96.19 185 VAL A O 1
ATOM 1378 N N . ALA A 1 186 ? 9.490 -11.491 -7.294 1.00 95.94 186 ALA A N 1
ATOM 1379 C CA . ALA A 1 186 ? 10.486 -12.466 -6.848 1.00 95.94 186 ALA A CA 1
ATOM 1380 C C . ALA A 1 186 ? 10.133 -13.149 -5.509 1.00 95.94 186 ALA A C 1
ATOM 1382 O O . ALA A 1 186 ? 10.677 -14.203 -5.194 1.00 95.94 186 ALA A O 1
ATOM 1383 N N . ILE A 1 187 ? 9.216 -12.560 -4.732 1.00 95.88 187 ILE A N 1
ATOM 1384 C CA . ILE A 1 187 ? 8.739 -13.089 -3.447 1.00 95.88 187 ILE A CA 1
ATOM 1385 C C . ILE A 1 187 ? 7.379 -13.767 -3.633 1.00 95.88 187 ILE A C 1
ATOM 1387 O O . ILE A 1 187 ? 7.193 -14.919 -3.239 1.00 95.88 187 ILE A O 1
ATOM 1391 N N . LEU A 1 188 ? 6.423 -13.043 -4.220 1.00 96.44 188 LEU A N 1
ATOM 1392 C CA . LEU A 1 188 ? 5.011 -13.438 -4.264 1.00 96.44 188 LEU A CA 1
ATOM 1393 C C . LEU A 1 188 ? 4.679 -14.324 -5.469 1.00 96.44 188 LEU A C 1
ATOM 1395 O O . LEU A 1 188 ? 3.752 -15.133 -5.399 1.00 96.44 188 LEU A O 1
ATOM 1399 N N . GLY A 1 189 ? 5.482 -14.229 -6.528 1.00 95.56 189 GLY A N 1
ATOM 1400 C CA . GLY A 1 189 ? 5.254 -14.890 -7.803 1.00 95.56 189 GLY A CA 1
ATOM 1401 C C . GLY A 1 189 ? 4.076 -14.296 -8.573 1.00 95.56 189 GLY A C 1
ATOM 1402 O O . GLY A 1 189 ? 3.355 -13.425 -8.091 1.00 95.56 189 GLY A O 1
ATOM 1403 N N . ARG A 1 190 ? 3.889 -14.776 -9.798 1.00 94.50 190 ARG A N 1
ATOM 1404 C CA . ARG A 1 190 ? 2.753 -14.455 -10.675 1.00 94.50 190 ARG A CA 1
ATOM 1405 C C . ARG A 1 190 ? 2.350 -15.667 -11.504 1.00 94.50 190 ARG A C 1
ATOM 1407 O O . ARG A 1 190 ? 3.189 -16.545 -11.745 1.00 94.50 190 ARG A O 1
ATOM 1414 N N . ARG A 1 191 ? 1.110 -15.711 -12.004 1.00 92.25 191 ARG A N 1
ATOM 1415 C CA . ARG A 1 191 ? 0.700 -16.772 -12.942 1.00 92.25 191 ARG A CA 1
ATOM 1416 C C . ARG A 1 191 ? 1.510 -16.734 -14.238 1.00 92.25 191 ARG A C 1
ATOM 1418 O O . ARG A 1 191 ? 1.888 -15.655 -14.703 1.00 92.25 191 ARG A O 1
ATOM 1425 N N . PRO A 1 192 ? 1.709 -17.896 -14.885 1.00 86.94 192 PRO A N 1
ATOM 1426 C CA . PRO A 1 192 ? 2.104 -17.936 -16.283 1.00 86.94 192 PRO A CA 1
ATOM 1427 C C . PRO A 1 192 ? 1.173 -17.044 -17.114 1.00 86.94 192 PRO A C 1
ATOM 1429 O O . PRO A 1 192 ? -0.046 -17.119 -16.976 1.00 86.94 192 PRO A O 1
ATOM 1432 N N . ASN A 1 193 ? 1.752 -16.208 -17.976 1.00 83.12 193 ASN A N 1
ATOM 1433 C CA . ASN A 1 193 ? 1.052 -15.247 -18.843 1.00 83.12 193 ASN A CA 1
ATOM 1434 C C . ASN A 1 193 ? 0.398 -14.039 -18.148 1.00 83.12 193 ASN A C 1
ATOM 1436 O O . ASN A 1 193 ? -0.157 -13.191 -18.847 1.00 83.12 193 ASN A O 1
ATOM 1440 N N . ALA A 1 194 ? 0.487 -13.910 -16.820 1.00 84.50 194 ALA A N 1
ATOM 1441 C CA . ALA A 1 194 ? 0.102 -12.673 -16.148 1.00 84.50 194 ALA A CA 1
ATOM 1442 C C . ALA A 1 194 ? 1.016 -11.518 -16.583 1.00 84.50 194 ALA A C 1
ATOM 1444 O O . ALA A 1 194 ? 2.192 -11.715 -16.935 1.00 84.50 194 ALA A O 1
ATOM 1445 N N . SER A 1 195 ? 0.485 -10.293 -16.547 1.00 84.56 195 SER A N 1
ATOM 1446 C CA . SER A 1 195 ? 1.301 -9.107 -16.813 1.00 84.56 195 SER A CA 1
ATOM 1447 C C . SER A 1 195 ? 2.458 -9.013 -15.806 1.00 84.56 195 SER A C 1
ATOM 1449 O O . SER A 1 195 ? 2.442 -9.647 -14.754 1.00 84.56 195 SER A O 1
ATOM 1451 N N . GLU A 1 196 ? 3.504 -8.250 -16.122 1.00 83.88 196 GLU A N 1
ATOM 1452 C CA . GLU A 1 196 ? 4.736 -8.215 -15.308 1.00 83.88 196 GLU A CA 1
ATOM 1453 C C . GLU A 1 196 ? 4.530 -7.775 -13.849 1.00 83.88 196 GLU A C 1
ATOM 1455 O O . GLU A 1 196 ? 5.366 -8.049 -12.995 1.00 83.88 196 GLU A O 1
ATOM 1460 N N . PHE A 1 197 ? 3.414 -7.102 -13.587 1.00 90.19 197 PHE A N 1
ATOM 1461 C CA . PHE A 1 197 ? 3.056 -6.504 -12.309 1.00 90.19 197 PHE A CA 1
ATOM 1462 C C . PHE A 1 197 ? 1.767 -7.071 -11.712 1.00 90.19 197 PHE A C 1
ATOM 1464 O O . PHE A 1 197 ? 1.329 -6.617 -10.662 1.00 90.19 197 PHE A O 1
ATOM 1471 N N . ASP A 1 198 ? 1.164 -8.038 -12.397 1.00 90.00 198 ASP A N 1
ATOM 1472 C CA . ASP A 1 198 ? 0.000 -8.776 -11.925 1.00 90.00 198 ASP A CA 1
ATOM 1473 C C . ASP A 1 198 ? 0.512 -9.992 -11.147 1.00 90.00 198 ASP A C 1
ATOM 1475 O O . ASP A 1 198 ? 0.734 -11.070 -11.703 1.00 90.00 198 ASP A O 1
ATOM 1479 N N . ILE A 1 199 ? 0.867 -9.741 -9.887 1.00 94.81 199 ILE A N 1
ATOM 1480 C CA . ILE A 1 199 ? 1.487 -10.708 -8.977 1.00 94.81 199 ILE A CA 1
ATOM 1481 C C . ILE A 1 199 ? 0.441 -11.339 -8.052 1.00 94.81 199 ILE A C 1
ATOM 1483 O O . ILE A 1 199 ? -0.665 -10.836 -7.917 1.00 94.81 199 ILE A O 1
ATOM 1487 N N . GLU A 1 200 ? 0.787 -12.426 -7.360 1.00 95.88 200 GLU A N 1
ATOM 1488 C CA . GLU A 1 200 ? -0.105 -13.077 -6.388 1.00 95.88 200 GLU A CA 1
ATOM 1489 C C . GLU A 1 200 ? -0.086 -12.380 -5.012 1.00 95.88 200 GLU A C 1
ATOM 1491 O O . GLU A 1 200 ? 0.148 -13.008 -3.973 1.00 95.88 200 GLU A O 1
ATOM 1496 N N . ASP A 1 201 ? -0.320 -11.069 -4.986 1.00 95.38 201 ASP A N 1
ATOM 1497 C CA . ASP A 1 201 ? -0.442 -10.268 -3.759 1.00 95.38 201 ASP A CA 1
ATOM 1498 C C . ASP A 1 201 ? -1.709 -10.599 -2.947 1.00 95.38 201 ASP A C 1
ATOM 1500 O O . ASP A 1 201 ? -1.717 -10.440 -1.724 1.00 95.38 201 ASP A O 1
ATOM 1504 N N . GLY A 1 202 ? -2.718 -11.216 -3.568 1.00 95.31 202 GLY A N 1
ATOM 1505 C CA . GLY A 1 202 ? -3.850 -11.841 -2.878 1.00 95.31 202 GLY A CA 1
ATOM 1506 C C . GLY A 1 202 ? -3.444 -12.864 -1.804 1.00 95.31 202 GLY A C 1
ATOM 1507 O O . GLY A 1 202 ? -4.184 -13.087 -0.848 1.00 95.31 202 GLY A O 1
ATOM 1508 N N . ARG A 1 203 ? -2.235 -13.435 -1.863 1.00 96.62 203 ARG A N 1
ATOM 1509 C CA . ARG A 1 203 ? -1.722 -14.349 -0.826 1.00 96.62 203 ARG A CA 1
ATOM 1510 C C . ARG A 1 203 ? -1.293 -13.651 0.464 1.00 96.62 203 ARG A C 1
ATOM 1512 O O . ARG A 1 203 ? -1.055 -14.330 1.466 1.00 96.62 203 ARG A O 1
ATOM 1519 N N . ILE A 1 204 ? -1.135 -12.328 0.445 1.00 98.12 204 ILE A N 1
ATOM 1520 C CA . ILE A 1 204 ? -0.743 -11.550 1.619 1.00 98.12 204 ILE A CA 1
ATOM 1521 C C . ILE A 1 204 ? -1.945 -11.491 2.563 1.00 98.12 204 ILE A C 1
ATOM 1523 O O . ILE A 1 204 ? -2.947 -10.853 2.257 1.00 98.12 204 ILE A O 1
ATOM 1527 N N . VAL A 1 205 ? -1.855 -12.163 3.711 1.00 98.06 205 VAL A N 1
ATOM 1528 C CA . VAL A 1 205 ? -2.915 -12.197 4.737 1.00 98.06 205 VAL A CA 1
ATOM 1529 C C . VAL A 1 205 ? -2.617 -11.291 5.931 1.00 98.06 205 VAL A C 1
ATOM 1531 O O . VAL A 1 205 ? -3.526 -10.959 6.689 1.00 98.06 205 VAL A O 1
ATOM 1534 N N . GLU A 1 206 ? -1.367 -10.845 6.058 1.00 97.88 206 GLU A N 1
ATOM 1535 C CA . GLU A 1 206 ? -0.933 -9.793 6.975 1.00 97.88 206 GLU A CA 1
ATOM 1536 C C . GLU A 1 206 ? -0.051 -8.811 6.191 1.00 97.88 206 GLU A C 1
ATOM 1538 O O . GLU A 1 206 ? 0.988 -9.207 5.665 1.00 97.88 206 GLU A O 1
ATOM 1543 N N . LEU A 1 207 ? -0.456 -7.546 6.100 1.00 98.44 207 LEU A N 1
ATOM 1544 C CA . LEU A 1 207 ? 0.305 -6.476 5.455 1.00 98.44 207 LEU A CA 1
ATOM 1545 C C . LEU A 1 207 ? 0.593 -5.379 6.475 1.00 98.44 207 LEU A C 1
ATOM 1547 O O . LEU A 1 207 ? -0.339 -4.853 7.076 1.00 98.44 207 LEU A O 1
ATOM 1551 N N . THR A 1 208 ? 1.854 -4.990 6.618 1.00 98.12 208 THR A N 1
ATOM 1552 C CA . THR A 1 208 ? 2.270 -3.822 7.400 1.00 98.12 208 THR A CA 1
ATOM 1553 C C . THR A 1 208 ? 3.096 -2.895 6.517 1.00 98.12 208 THR A C 1
ATOM 1555 O O . THR A 1 208 ? 3.993 -3.349 5.809 1.00 98.12 208 THR A O 1
ATOM 1558 N N . LEU A 1 209 ? 2.802 -1.596 6.547 1.00 98.31 209 LEU A N 1
ATOM 1559 C CA . LEU A 1 209 ? 3.529 -0.563 5.818 1.00 98.31 209 LEU A CA 1
ATOM 1560 C C . LEU A 1 209 ? 3.942 0.550 6.785 1.00 98.31 209 LEU A C 1
ATOM 1562 O O . LEU A 1 209 ? 3.101 1.134 7.471 1.00 98.31 209 LEU A O 1
ATOM 1566 N N . HIS A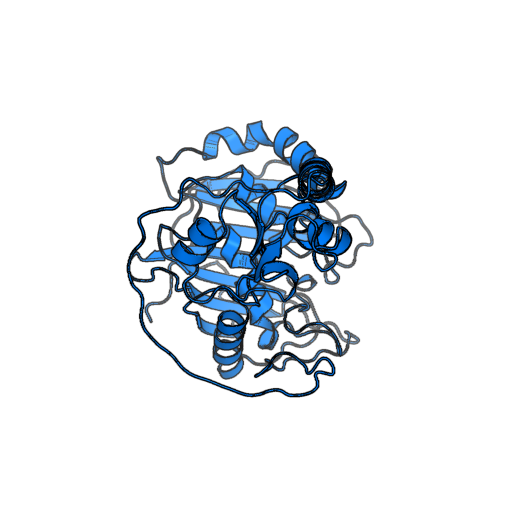 1 210 ? 5.228 0.880 6.793 1.00 98.00 210 HIS A N 1
ATOM 1567 C CA . HIS A 1 210 ? 5.813 1.959 7.587 1.00 98.00 210 HIS A CA 1
ATOM 1568 C C . HIS A 1 210 ? 6.323 3.060 6.663 1.00 98.00 210 HIS A C 1
ATOM 1570 O O . HIS A 1 210 ? 6.815 2.780 5.567 1.00 98.00 210 HIS A O 1
ATOM 1576 N N . ARG A 1 211 ? 6.245 4.310 7.115 1.00 97.62 211 ARG A N 1
ATOM 1577 C CA . ARG A 1 211 ? 6.775 5.473 6.404 1.00 97.62 211 ARG A CA 1
ATOM 1578 C C . ARG A 1 211 ? 7.775 6.223 7.265 1.00 97.62 211 ARG A C 1
ATOM 1580 O O . ARG A 1 211 ? 7.430 6.732 8.329 1.00 97.62 211 ARG A O 1
ATOM 1587 N N . GLU A 1 212 ? 8.959 6.417 6.713 1.00 96.94 212 GLU A N 1
ATOM 1588 C CA . GLU A 1 212 ? 9.939 7.392 7.171 1.00 96.94 212 GLU A CA 1
ATOM 1589 C C . GLU A 1 212 ? 10.072 8.502 6.121 1.00 96.94 212 GLU A C 1
ATOM 1591 O O . GLU A 1 212 ? 10.034 8.243 4.915 1.00 96.94 212 GLU A O 1
ATOM 1596 N N . LEU A 1 213 ? 10.199 9.748 6.577 1.00 95.88 213 LEU A N 1
ATOM 1597 C CA . LEU A 1 213 ? 10.388 10.899 5.700 1.00 95.88 213 LEU A CA 1
ATOM 1598 C C . LEU A 1 213 ? 11.880 11.212 5.562 1.00 95.88 213 LEU A C 1
ATOM 1600 O O . LEU A 1 213 ? 12.570 11.381 6.563 1.00 95.88 213 LEU A O 1
ATOM 1604 N N . ASP A 1 214 ? 12.353 11.340 4.326 1.00 95.50 214 ASP A N 1
ATOM 1605 C CA . ASP A 1 214 ? 13.710 11.770 3.992 1.00 95.50 214 ASP A CA 1
ATOM 1606 C C . ASP A 1 214 ? 13.658 12.757 2.817 1.00 95.50 214 ASP A C 1
ATOM 1608 O O . ASP A 1 214 ? 13.442 12.377 1.664 1.00 95.50 214 ASP A O 1
ATOM 1612 N N . GLY A 1 215 ? 13.863 14.041 3.131 1.00 93.00 215 GLY A N 1
ATOM 1613 C CA . GLY A 1 215 ? 13.806 15.146 2.169 1.00 93.00 215 GLY A CA 1
ATOM 1614 C C . GLY A 1 215 ? 14.908 15.129 1.101 1.00 93.00 215 GLY A C 1
ATOM 1615 O O . GLY A 1 215 ? 14.853 15.896 0.143 1.00 93.00 215 GLY A O 1
ATOM 1616 N N . ALA A 1 216 ? 15.928 14.275 1.241 1.00 93.75 216 ALA A N 1
ATOM 1617 C CA . ALA A 1 216 ? 16.985 14.135 0.243 1.00 93.75 216 ALA A CA 1
ATOM 1618 C C . ALA A 1 216 ? 16.604 13.176 -0.899 1.00 93.75 216 ALA A C 1
ATOM 1620 O O . ALA A 1 216 ? 17.315 13.098 -1.904 1.00 93.75 216 ALA A O 1
ATOM 1621 N N . LEU A 1 217 ? 15.501 12.428 -0.770 1.00 92.06 217 LEU A N 1
ATOM 1622 C CA . LEU A 1 217 ? 15.108 11.420 -1.757 1.00 92.06 217 LEU A CA 1
ATOM 1623 C C . LEU A 1 217 ? 14.438 12.014 -2.997 1.00 92.06 217 LEU A C 1
ATOM 1625 O O . LEU A 1 217 ? 14.500 11.402 -4.066 1.00 92.06 217 LEU A O 1
ATOM 1629 N N . GLY A 1 218 ? 13.801 13.184 -2.894 1.00 92.38 218 GLY A N 1
ATOM 1630 C CA . GLY A 1 218 ? 13.030 13.770 -3.989 1.00 92.38 218 GLY A CA 1
ATOM 1631 C C . GLY A 1 218 ? 11.977 12.792 -4.525 1.00 92.38 218 GLY A C 1
ATOM 1632 O O . GLY A 1 218 ? 10.972 12.506 -3.885 1.00 92.38 218 GLY A O 1
ATOM 1633 N N . HIS A 1 219 ? 12.183 12.236 -5.719 1.00 90.44 219 HIS A N 1
ATOM 1634 C CA . HIS A 1 219 ? 11.260 11.233 -6.261 1.00 90.44 219 HIS A CA 1
ATOM 1635 C C . HIS A 1 219 ? 11.611 9.789 -5.903 1.00 90.44 219 HIS A C 1
ATOM 1637 O O . HIS A 1 219 ? 10.783 8.908 -6.153 1.00 90.44 219 HIS A O 1
ATOM 1643 N N . ALA A 1 220 ? 12.783 9.527 -5.338 1.00 94.62 220 ALA A N 1
ATOM 1644 C CA . ALA A 1 220 ? 13.190 8.177 -5.008 1.00 94.62 220 ALA A CA 1
ATOM 1645 C C . ALA A 1 220 ? 12.322 7.573 -3.896 1.00 94.62 220 ALA A C 1
ATOM 1647 O O . ALA A 1 220 ? 11.702 8.272 -3.092 1.00 94.62 220 ALA A O 1
ATOM 1648 N N . VAL A 1 221 ? 12.272 6.245 -3.883 1.00 96.38 221 VAL A N 1
ATOM 1649 C CA . VAL A 1 221 ? 11.688 5.440 -2.813 1.00 96.38 221 VAL A CA 1
ATOM 1650 C C . VAL A 1 221 ? 12.718 4.392 -2.431 1.00 96.38 221 VAL A C 1
ATOM 1652 O O . VAL A 1 221 ? 13.188 3.650 -3.300 1.00 96.38 221 VAL A O 1
ATOM 1655 N N . GLU A 1 222 ? 13.067 4.340 -1.150 1.00 97.69 222 GLU A N 1
ATOM 1656 C CA . GLU A 1 222 ? 13.853 3.246 -0.577 1.00 97.69 222 GLU A CA 1
ATOM 1657 C C . GLU A 1 222 ? 12.923 2.299 0.173 1.00 97.69 222 GLU A C 1
ATOM 1659 O O . GLU A 1 222 ? 11.969 2.733 0.818 1.00 97.69 222 GLU A O 1
ATOM 1664 N N . VAL A 1 223 ? 13.191 1.003 0.060 1.00 97.56 223 VAL A N 1
ATOM 1665 C CA . VAL A 1 223 ? 12.328 -0.066 0.556 1.00 97.56 223 VAL A CA 1
ATOM 1666 C C . VAL A 1 223 ? 13.159 -1.035 1.384 1.00 97.56 223 VAL A C 1
ATOM 1668 O O . VAL A 1 223 ? 14.180 -1.538 0.918 1.00 97.56 223 VAL A O 1
ATOM 1671 N N . ASP A 1 224 ? 12.689 -1.334 2.589 1.00 97.19 224 ASP A N 1
ATOM 1672 C CA . ASP A 1 224 ? 13.101 -2.478 3.403 1.00 97.19 224 ASP A CA 1
ATOM 1673 C C . ASP A 1 224 ? 11.908 -3.427 3.509 1.00 97.19 224 ASP A C 1
ATOM 1675 O O . ASP A 1 224 ? 10.929 -3.145 4.204 1.00 97.19 224 ASP A O 1
ATOM 1679 N N . ALA A 1 225 ? 11.973 -4.526 2.764 1.00 97.06 225 ALA A N 1
ATOM 1680 C CA . ALA A 1 225 ? 10.943 -5.547 2.746 1.00 97.06 225 ALA A CA 1
ATOM 1681 C C . ALA A 1 225 ? 11.342 -6.696 3.667 1.00 97.06 225 ALA A C 1
ATOM 1683 O O . ALA A 1 225 ? 12.452 -7.220 3.563 1.00 97.06 225 ALA A O 1
ATOM 1684 N N . ARG A 1 226 ? 10.421 -7.119 4.530 1.00 96.81 226 ARG A N 1
ATOM 1685 C CA . ARG A 1 226 ? 10.532 -8.305 5.379 1.00 96.81 226 ARG A CA 1
ATOM 1686 C C . ARG A 1 226 ? 9.308 -9.183 5.171 1.00 96.81 226 ARG A C 1
ATOM 1688 O O . ARG A 1 226 ? 8.196 -8.675 5.051 1.00 96.81 226 ARG A O 1
ATOM 1695 N N . TRP A 1 227 ? 9.494 -10.497 5.112 1.00 97.38 227 TRP A N 1
ATOM 1696 C CA . TRP A 1 227 ? 8.377 -11.409 4.869 1.00 97.38 227 TRP A CA 1
ATOM 1697 C C . TRP A 1 227 ? 8.565 -12.778 5.508 1.00 97.38 227 TRP A C 1
ATOM 1699 O O . TRP A 1 227 ? 9.682 -13.225 5.782 1.00 97.38 227 TRP A O 1
ATOM 1709 N N . ARG A 1 228 ? 7.440 -13.458 5.729 1.00 96.19 228 ARG A N 1
ATOM 1710 C CA . ARG A 1 228 ? 7.386 -14.873 6.110 1.00 96.19 228 ARG A CA 1
ATOM 1711 C C . ARG A 1 228 ? 6.221 -15.563 5.417 1.00 96.19 228 ARG A C 1
ATOM 1713 O O . ARG A 1 228 ? 5.137 -14.995 5.289 1.00 96.19 228 ARG A O 1
ATOM 1720 N N . LEU A 1 229 ? 6.443 -16.811 5.030 1.00 96.06 229 LEU A N 1
ATOM 1721 C CA . LEU A 1 229 ? 5.363 -17.744 4.739 1.00 96.06 229 LEU A CA 1
ATOM 1722 C C . LEU A 1 229 ? 4.796 -18.226 6.081 1.00 96.06 229 LEU A C 1
ATOM 1724 O O . LEU A 1 229 ? 5.562 -18.678 6.929 1.00 96.06 229 LEU A O 1
ATOM 1728 N N . LEU A 1 230 ? 3.487 -18.088 6.294 1.00 94.94 230 LEU A N 1
ATOM 1729 C CA . LEU A 1 230 ? 2.851 -18.525 7.542 1.00 94.94 230 LEU A CA 1
ATOM 1730 C C . LEU A 1 230 ? 2.674 -20.040 7.567 1.00 94.94 230 LEU A C 1
ATOM 1732 O O . LEU A 1 230 ? 3.008 -20.692 8.550 1.00 94.94 230 LEU A O 1
ATOM 1736 N N . GLU A 1 231 ? 2.177 -20.588 6.463 1.00 93.44 231 GLU A N 1
ATOM 1737 C CA . GLU A 1 231 ? 1.938 -22.015 6.299 1.00 93.44 231 GLU A CA 1
ATOM 1738 C C . GLU A 1 231 ? 2.059 -22.375 4.810 1.00 93.44 231 GLU A C 1
ATOM 1740 O O . GLU A 1 231 ? 1.362 -21.781 3.983 1.00 93.44 231 GLU A O 1
ATOM 1745 N N . PRO A 1 232 ? 2.931 -23.317 4.419 1.00 93.50 232 PRO A N 1
ATOM 1746 C CA . PRO A 1 232 ? 2.936 -23.841 3.060 1.00 93.50 232 PRO A CA 1
ATOM 1747 C C . PRO A 1 232 ? 1.634 -24.590 2.767 1.00 93.50 232 PRO A C 1
ATOM 1749 O O . PRO A 1 232 ? 1.228 -25.460 3.534 1.00 93.50 232 PRO A O 1
ATOM 1752 N N . ARG A 1 233 ? 1.005 -24.312 1.623 1.00 92.88 233 ARG A N 1
ATOM 1753 C CA . ARG A 1 233 ? -0.156 -25.068 1.139 1.00 92.88 233 ARG A CA 1
ATOM 1754 C C . ARG A 1 233 ? 0.217 -25.878 -0.104 1.00 92.88 233 ARG A C 1
ATOM 1756 O O . ARG A 1 233 ? 0.495 -25.277 -1.146 1.00 92.88 233 ARG A O 1
ATOM 1763 N N . PRO A 1 234 ? 0.230 -27.223 -0.029 1.00 89.44 234 PRO A N 1
ATOM 1764 C CA . PRO A 1 234 ? 0.476 -28.055 -1.201 1.00 89.44 234 PRO A CA 1
ATOM 1765 C C . PRO A 1 234 ? -0.660 -27.903 -2.223 1.00 89.44 234 PRO A C 1
ATOM 1767 O O . PRO A 1 234 ? -1.785 -27.559 -1.869 1.00 89.44 234 PRO A O 1
ATOM 1770 N N . GLY A 1 235 ? -0.365 -28.155 -3.501 1.00 87.06 235 GLY A N 1
ATOM 1771 C CA . GLY A 1 235 ? -1.364 -28.066 -4.577 1.00 87.06 235 GLY A CA 1
ATOM 1772 C C . GLY A 1 235 ? -1.721 -26.639 -5.004 1.00 87.06 235 GLY A C 1
ATOM 1773 O O . GLY A 1 235 ? -2.734 -26.430 -5.667 1.00 87.06 235 GLY A O 1
ATOM 1774 N N . GLY A 1 236 ? -0.900 -25.656 -4.629 1.00 88.44 236 GLY A N 1
ATOM 1775 C CA . GLY A 1 236 ? -1.009 -24.301 -5.148 1.00 88.44 236 GLY A CA 1
ATOM 1776 C C . GLY A 1 236 ? -0.807 -24.211 -6.665 1.00 88.44 236 GLY A C 1
ATOM 1777 O O . GLY A 1 236 ? -0.258 -25.124 -7.285 1.00 88.44 236 GLY A O 1
ATOM 1778 N N . PRO A 1 237 ? -1.223 -23.096 -7.277 1.00 92.38 237 PRO A N 1
ATOM 1779 C CA . PRO A 1 237 ? -0.968 -22.831 -8.680 1.00 92.38 237 PRO A CA 1
ATOM 1780 C C . PRO A 1 237 ? 0.523 -22.764 -8.997 1.00 92.38 237 PRO A C 1
ATOM 1782 O O . PRO A 1 237 ? 1.346 -22.389 -8.162 1.00 92.38 237 PRO A O 1
ATOM 1785 N N . GLN A 1 238 ? 0.859 -23.057 -10.250 1.00 92.06 238 GLN A N 1
ATOM 1786 C CA . GLN A 1 238 ? 2.198 -22.805 -10.759 1.00 92.06 238 GLN A CA 1
ATOM 1787 C C . GLN A 1 238 ? 2.445 -21.297 -10.835 1.00 92.06 238 GLN A C 1
ATOM 1789 O O . GLN A 1 238 ? 1.638 -20.570 -11.417 1.00 92.06 238 GLN A O 1
ATOM 1794 N N . LEU A 1 239 ? 3.571 -20.849 -10.277 1.00 94.44 239 LEU A N 1
ATOM 1795 C CA . LEU A 1 239 ? 4.005 -19.456 -10.298 1.00 94.44 239 LEU A CA 1
ATOM 1796 C C . LEU A 1 239 ? 5.339 -19.306 -11.029 1.00 94.44 239 LEU A C 1
ATOM 1798 O O . LEU A 1 239 ? 6.168 -20.216 -11.045 1.00 94.44 239 LEU A O 1
ATOM 1802 N N . THR A 1 240 ? 5.540 -18.127 -11.607 1.00 94.44 240 THR A N 1
ATOM 1803 C CA . THR A 1 240 ? 6.831 -17.644 -12.106 1.00 94.44 240 THR A CA 1
ATOM 1804 C C . THR A 1 240 ? 7.287 -16.472 -11.244 1.00 94.44 240 THR A C 1
ATOM 1806 O O . THR A 1 240 ? 6.453 -15.724 -10.733 1.00 94.44 240 THR A O 1
ATOM 1809 N N . TYR A 1 241 ? 8.598 -16.320 -11.069 1.00 94.31 241 TYR A N 1
ATOM 1810 C CA . TYR A 1 241 ? 9.194 -15.329 -10.159 1.00 94.31 241 TYR A CA 1
ATOM 1811 C C . TYR A 1 241 ? 10.156 -14.379 -10.884 1.00 94.31 241 TYR A C 1
ATOM 1813 O O . TYR A 1 241 ? 10.770 -13.514 -10.263 1.00 94.31 241 TYR A O 1
ATOM 1821 N N . ASP A 1 242 ? 10.278 -14.532 -12.205 1.00 89.69 242 ASP A N 1
ATOM 1822 C CA . ASP A 1 242 ? 11.214 -13.773 -13.019 1.00 89.69 242 ASP A CA 1
ATOM 1823 C C . ASP A 1 242 ? 10.805 -12.306 -13.111 1.00 89.69 242 ASP A C 1
ATOM 1825 O O . ASP A 1 242 ? 9.690 -11.963 -13.529 1.00 89.69 242 ASP A O 1
ATOM 1829 N N . VAL A 1 243 ? 11.755 -11.436 -12.776 1.00 85.69 243 VAL A N 1
ATOM 1830 C CA . VAL A 1 243 ? 11.654 -10.005 -13.041 1.00 85.69 243 VAL A CA 1
ATOM 1831 C C . VAL A 1 243 ? 12.011 -9.782 -14.502 1.00 85.69 243 VAL A C 1
ATOM 1833 O O . VAL A 1 243 ? 13.123 -10.079 -14.927 1.00 85.69 243 VAL A O 1
ATOM 1836 N N . LEU A 1 244 ? 11.075 -9.250 -15.282 1.00 78.50 244 LEU A N 1
ATOM 1837 C CA . LEU A 1 244 ? 11.313 -9.026 -16.701 1.00 78.50 244 LEU A CA 1
ATOM 1838 C C . LEU A 1 244 ? 12.286 -7.856 -16.926 1.00 78.50 244 LEU A C 1
ATOM 1840 O O . LEU A 1 244 ? 12.103 -6.758 -16.393 1.00 78.50 244 LEU A O 1
ATOM 1844 N N . ASP A 1 245 ? 13.307 -8.073 -17.758 1.00 67.50 245 ASP A N 1
ATOM 1845 C CA . ASP A 1 245 ? 14.280 -7.035 -18.132 1.00 67.50 245 ASP A CA 1
ATOM 1846 C C . ASP A 1 245 ? 13.679 -5.965 -19.050 1.00 67.50 245 ASP A C 1
ATOM 1848 O O . ASP A 1 245 ? 14.007 -4.778 -18.959 1.00 67.50 245 ASP A O 1
ATOM 1852 N N . ALA A 1 246 ? 12.741 -6.386 -19.892 1.00 57.53 246 ALA A N 1
ATOM 1853 C CA . ALA A 1 246 ? 11.985 -5.576 -20.831 1.00 57.53 246 ALA A CA 1
ATOM 1854 C C . ALA A 1 246 ? 10.504 -5.986 -20.755 1.00 57.53 246 ALA A C 1
ATOM 1856 O O . ALA A 1 246 ? 10.218 -7.114 -20.352 1.00 57.53 246 ALA A O 1
ATOM 1857 N N . PRO A 1 247 ? 9.548 -5.112 -21.135 1.00 52.12 247 PRO A N 1
ATOM 1858 C CA . PRO A 1 247 ? 8.158 -5.538 -21.226 1.00 52.12 247 PRO A CA 1
ATOM 1859 C C . PRO A 1 247 ? 8.077 -6.782 -22.122 1.00 52.12 247 PRO A C 1
ATOM 1861 O O . PRO A 1 247 ? 8.815 -6.842 -23.114 1.00 52.12 247 PRO A O 1
ATOM 1864 N N . PRO A 1 248 ? 7.215 -7.764 -21.801 1.00 46.41 248 PRO A N 1
ATOM 1865 C CA . PRO A 1 248 ? 7.053 -8.930 -22.654 1.00 46.41 248 PRO A CA 1
ATOM 1866 C C . PRO A 1 248 ? 6.736 -8.436 -24.064 1.00 46.41 248 PRO A C 1
ATOM 1868 O O . PRO A 1 248 ? 5.976 -7.476 -24.232 1.00 46.41 248 PRO A O 1
ATOM 1871 N N . ALA A 1 249 ? 7.373 -9.040 -25.065 1.00 39.62 249 ALA A N 1
ATOM 1872 C CA . ALA A 1 249 ? 7.163 -8.670 -26.451 1.00 39.62 249 ALA A CA 1
ATOM 1873 C C . ALA A 1 249 ? 5.700 -8.944 -26.823 1.00 39.62 249 ALA A C 1
ATOM 1875 O O . ALA A 1 249 ? 5.348 -10.023 -27.289 1.00 39.62 249 ALA A O 1
ATOM 1876 N N . ALA A 1 250 ? 4.829 -7.951 -26.650 1.00 40.69 250 ALA A N 1
ATOM 1877 C CA . ALA A 1 250 ? 3.703 -7.813 -27.550 1.00 40.69 250 ALA A CA 1
ATOM 1878 C C . ALA A 1 250 ? 4.310 -7.745 -28.954 1.00 40.69 250 ALA A C 1
ATOM 1880 O O . ALA A 1 250 ? 5.272 -6.998 -29.153 1.00 40.69 250 ALA A O 1
ATOM 1881 N N . ALA A 1 251 ? 3.800 -8.548 -29.888 1.00 32.53 251 ALA A N 1
ATOM 1882 C CA . ALA A 1 251 ? 4.216 -8.545 -31.284 1.00 32.53 251 ALA A CA 1
ATOM 1883 C C . ALA A 1 251 ? 4.350 -7.094 -31.790 1.00 32.53 251 ALA A C 1
ATOM 1885 O O . ALA A 1 251 ? 3.358 -6.399 -32.002 1.00 32.53 251 ALA A O 1
ATOM 1886 N N . ARG A 1 252 ? 5.587 -6.599 -31.902 1.00 31.19 252 ARG A N 1
ATOM 1887 C CA . ARG A 1 252 ? 5.901 -5.243 -32.359 1.00 31.19 252 ARG A CA 1
ATOM 1888 C C . ARG A 1 252 ? 7.007 -5.332 -33.393 1.00 31.19 252 ARG A C 1
ATOM 1890 O O . ARG A 1 252 ? 8.140 -5.691 -33.087 1.00 31.19 252 ARG A O 1
ATOM 1897 N N . THR A 1 253 ? 6.640 -4.979 -34.615 1.00 25.95 253 THR A N 1
ATOM 1898 C CA . THR A 1 253 ? 7.533 -4.721 -35.744 1.00 25.95 253 THR A CA 1
ATOM 1899 C C . THR A 1 253 ? 8.503 -3.577 -35.385 1.00 25.95 253 THR A C 1
ATOM 1901 O O . THR A 1 253 ? 8.068 -2.615 -34.742 1.00 25.95 253 THR A O 1
ATOM 1904 N N . PRO A 1 254 ? 9.802 -3.643 -35.742 1.00 28.56 254 PRO A N 1
ATOM 1905 C CA . PRO A 1 254 ? 10.826 -2.771 -35.169 1.00 28.56 254 PRO A CA 1
ATOM 1906 C C . PRO A 1 254 ? 11.050 -1.481 -35.973 1.00 28.56 254 PRO A C 1
ATOM 1908 O O . PRO A 1 254 ? 11.045 -1.489 -37.200 1.00 28.56 254 PRO A O 1
ATOM 1911 N N . GLY A 1 255 ? 11.333 -0.387 -35.259 1.00 29.39 255 GLY A N 1
ATOM 1912 C CA . GLY A 1 255 ? 11.807 0.888 -35.806 1.00 29.39 255 GLY A CA 1
ATOM 1913 C C . GLY A 1 255 ? 12.581 1.685 -34.747 1.00 29.39 255 GLY A C 1
ATOM 1914 O O . GLY A 1 255 ? 12.020 2.073 -33.728 1.00 29.39 255 GLY A O 1
ATOM 1915 N N . SER A 1 256 ? 13.878 1.851 -35.000 1.00 28.78 256 SER A N 1
ATOM 1916 C CA . SER A 1 256 ? 15.034 2.262 -34.177 1.00 28.78 256 SER A CA 1
ATOM 1917 C C . SER A 1 256 ? 15.048 3.641 -33.470 1.00 28.78 256 SER A C 1
ATOM 1919 O O . SER A 1 256 ? 14.508 4.604 -33.999 1.00 28.78 256 SER A O 1
ATOM 1921 N N . HIS A 1 257 ? 15.760 3.689 -32.318 1.00 28.50 257 HIS A N 1
ATOM 1922 C CA . HIS A 1 257 ? 16.846 4.603 -31.829 1.00 28.50 257 HIS A CA 1
ATOM 1923 C C . HIS A 1 257 ? 16.924 6.082 -32.321 1.00 28.50 257 HIS A C 1
ATOM 1925 O O . HIS A 1 257 ? 16.622 6.350 -33.469 1.00 28.50 257 HIS A O 1
ATOM 1931 N N . ALA A 1 258 ? 17.421 7.122 -31.620 1.00 27.31 258 ALA A N 1
ATOM 1932 C CA . ALA A 1 258 ? 18.095 7.356 -30.329 1.00 27.31 258 ALA A CA 1
ATOM 1933 C C . ALA A 1 258 ? 18.176 8.892 -30.028 1.00 27.31 258 ALA A C 1
ATOM 1935 O O . ALA A 1 258 ? 17.855 9.712 -30.882 1.00 27.31 258 ALA A O 1
ATOM 1936 N N . ALA A 1 259 ? 18.716 9.232 -28.843 1.00 26.86 259 ALA A N 1
ATOM 1937 C CA . ALA A 1 259 ? 19.490 10.436 -28.470 1.00 26.86 259 ALA A CA 1
ATOM 1938 C C . ALA A 1 259 ? 18.833 11.689 -27.814 1.00 26.86 259 ALA A C 1
ATOM 1940 O O . ALA A 1 259 ? 17.749 12.189 -28.124 1.00 26.86 259 ALA A O 1
ATOM 1941 N N . THR A 1 260 ? 19.587 12.153 -26.816 1.00 34.25 260 THR A N 1
ATOM 1942 C CA . THR A 1 260 ? 19.392 13.128 -25.731 1.00 34.25 260 THR A CA 1
ATOM 1943 C C . THR A 1 260 ? 19.670 14.582 -26.138 1.00 34.25 260 THR A C 1
ATOM 1945 O O . THR A 1 260 ? 20.462 14.837 -27.034 1.00 34.25 260 THR A O 1
ATOM 1948 N N . GLY A 1 261 ? 19.057 15.547 -25.440 1.00 25.80 261 GLY A N 1
ATOM 1949 C CA . GLY A 1 261 ? 19.385 16.982 -25.517 1.00 25.80 261 GLY A CA 1
ATOM 1950 C C . GLY A 1 261 ? 18.480 17.837 -24.603 1.00 25.80 261 GLY A C 1
ATOM 1951 O O . GLY A 1 261 ? 17.364 17.392 -24.336 1.00 25.80 261 GLY A O 1
ATOM 1952 N N . PRO A 1 262 ? 18.954 18.992 -24.088 1.00 28.89 262 PRO A N 1
ATOM 1953 C CA . PRO A 1 262 ? 18.693 19.483 -22.725 1.00 28.89 262 PRO A CA 1
ATOM 1954 C C . PRO A 1 262 ? 17.456 20.387 -22.555 1.00 28.89 262 PRO A C 1
ATOM 1956 O O . PRO A 1 262 ? 16.845 20.839 -23.519 1.00 28.89 262 PRO A O 1
ATOM 1959 N N . ALA A 1 263 ? 17.100 20.622 -21.286 1.00 37.81 263 ALA A N 1
ATOM 1960 C CA . ALA A 1 263 ? 15.937 21.373 -20.815 1.00 37.81 263 ALA A CA 1
ATOM 1961 C C . ALA A 1 263 ? 16.130 22.902 -20.876 1.00 37.81 263 ALA A C 1
ATOM 1963 O O . ALA A 1 263 ? 17.163 23.407 -20.442 1.00 37.81 263 ALA A O 1
ATOM 1964 N N . VAL A 1 264 ? 15.100 23.628 -21.333 1.00 29.66 264 VAL A N 1
ATOM 1965 C CA . VAL A 1 264 ? 14.966 25.093 -21.210 1.00 29.66 264 VAL A CA 1
ATOM 1966 C C . VAL A 1 264 ? 13.543 25.442 -20.750 1.00 29.66 264 VAL A C 1
ATOM 1968 O O . VAL A 1 264 ? 12.588 24.717 -21.018 1.00 29.66 264 VAL A O 1
ATOM 1971 N N . ALA A 1 265 ? 13.456 26.511 -19.961 1.00 28.80 265 ALA A N 1
ATOM 1972 C CA . ALA A 1 265 ? 12.445 26.802 -18.958 1.00 28.80 265 ALA A CA 1
ATOM 1973 C C . ALA A 1 265 ? 11.082 27.327 -19.460 1.00 28.80 265 ALA A C 1
ATOM 1975 O O . ALA A 1 265 ? 10.987 28.254 -20.256 1.00 28.80 265 ALA A O 1
ATOM 1976 N N . SER A 1 266 ? 10.049 26.748 -18.841 1.00 36.31 266 SER A N 1
ATOM 1977 C CA . SER A 1 266 ? 8.712 27.248 -18.485 1.00 36.31 266 SER A CA 1
ATOM 1978 C C . SER A 1 266 ? 8.499 28.772 -18.492 1.00 36.31 266 SER A C 1
ATOM 1980 O O . SER A 1 266 ? 9.020 29.454 -17.604 1.00 36.31 266 SER A O 1
ATOM 1982 N N . ARG A 1 267 ? 7.595 29.273 -19.357 1.00 33.12 267 ARG A N 1
ATOM 1983 C CA . ARG A 1 267 ? 6.840 30.519 -19.080 1.00 33.12 267 ARG A CA 1
ATOM 1984 C C . ARG A 1 267 ? 5.488 30.752 -19.797 1.00 33.12 267 ARG A C 1
ATOM 1986 O O . ARG A 1 267 ? 4.986 31.863 -19.703 1.00 33.12 267 ARG A O 1
ATOM 1993 N N . ALA A 1 268 ? 4.842 29.755 -20.415 1.00 37.44 268 ALA A N 1
ATOM 1994 C CA . ALA A 1 268 ? 3.508 29.936 -21.028 1.00 37.44 268 ALA A CA 1
ATOM 1995 C C . ALA A 1 268 ? 2.597 28.701 -20.846 1.00 37.44 268 ALA A C 1
ATOM 1997 O O . ALA A 1 268 ? 2.498 27.858 -21.731 1.00 37.44 268 ALA A O 1
ATOM 1998 N N . ILE A 1 269 ? 1.982 28.526 -19.667 1.00 46.69 269 ILE A N 1
ATOM 1999 C CA . ILE A 1 269 ? 1.203 27.307 -19.335 1.00 46.69 269 ILE A CA 1
ATOM 2000 C C . ILE A 1 269 ? -0.320 27.549 -19.213 1.00 46.69 269 ILE A C 1
ATOM 2002 O O . ILE A 1 269 ? -1.065 26.576 -19.108 1.00 46.69 269 ILE A O 1
ATOM 2006 N N . ASP A 1 270 ? -0.815 28.783 -19.353 1.00 55.78 270 ASP A N 1
ATOM 2007 C CA . ASP A 1 270 ? -2.229 29.100 -19.059 1.00 55.78 270 ASP A CA 1
ATOM 2008 C C . ASP A 1 270 ? -3.222 28.893 -20.230 1.00 55.78 270 ASP A C 1
ATOM 2010 O O . ASP A 1 270 ? -4.428 28.871 -20.005 1.00 55.78 270 ASP A O 1
ATOM 2014 N N . ASP A 1 271 ? -2.754 28.628 -21.456 1.00 79.25 271 ASP A N 1
ATOM 2015 C CA . ASP A 1 271 ? -3.603 28.535 -22.668 1.00 79.25 271 ASP A CA 1
ATOM 2016 C C . ASP A 1 271 ? -3.970 27.081 -23.085 1.00 79.25 271 ASP A C 1
ATOM 2018 O O . ASP A 1 271 ? -4.330 26.817 -24.240 1.00 79.25 271 ASP A O 1
ATOM 2022 N N . LEU A 1 272 ? -3.842 26.103 -22.176 1.00 86.94 272 LEU A N 1
ATOM 2023 C CA . LEU A 1 272 ? -4.165 24.686 -22.426 1.00 86.94 272 LEU A CA 1
ATOM 2024 C C . LEU A 1 272 ? -5.339 24.220 -21.562 1.00 86.94 272 LEU A C 1
ATOM 2026 O O . LEU A 1 272 ? -5.175 23.927 -20.378 1.00 86.94 272 LEU A O 1
ATOM 2030 N N . GLU A 1 273 ? -6.510 24.090 -22.182 1.00 90.88 273 GLU A N 1
ATOM 2031 C CA . GLU A 1 273 ? -7.759 23.692 -21.529 1.00 90.88 273 GLU A CA 1
ATOM 2032 C C . GLU A 1 273 ? -7.878 22.159 -21.449 1.00 90.88 273 GLU A C 1
ATOM 2034 O O . GLU A 1 273 ? -7.848 21.488 -22.482 1.00 90.88 273 GLU A O 1
ATOM 2039 N N . PRO A 1 274 ? -8.054 21.550 -20.266 1.00 91.19 274 PRO A N 1
ATOM 2040 C CA . PRO A 1 274 ? -8.300 20.115 -20.169 1.00 91.19 274 PRO A CA 1
ATOM 2041 C C . PRO A 1 274 ? -9.652 19.692 -20.755 1.00 91.19 274 PRO A C 1
ATOM 2043 O O . PRO A 1 274 ? -10.700 20.203 -20.368 1.00 91.19 274 PRO A O 1
ATOM 2046 N N . ILE A 1 275 ? -9.642 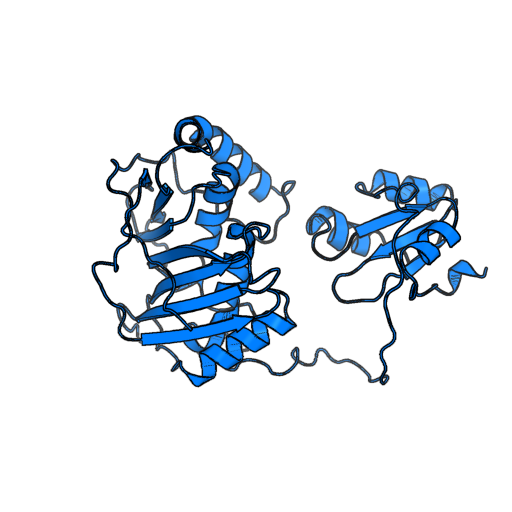18.678 -21.621 1.00 92.50 275 ILE A N 1
ATOM 2047 C CA . ILE A 1 275 ? -10.859 18.037 -22.128 1.00 92.50 275 ILE A CA 1
ATOM 2048 C C . ILE A 1 275 ? -11.204 16.890 -21.179 1.00 92.50 275 ILE A C 1
ATOM 2050 O O . ILE A 1 275 ? -10.557 15.846 -21.210 1.00 92.50 275 ILE A O 1
ATOM 2054 N N . VAL A 1 276 ? -12.206 17.085 -20.319 1.00 87.94 276 VAL A N 1
ATOM 2055 C CA . VAL A 1 276 ? -12.553 16.124 -19.249 1.00 87.94 276 VAL A CA 1
ATOM 2056 C C . VAL A 1 276 ? -13.881 15.393 -19.461 1.00 87.94 276 VAL A C 1
ATOM 2058 O O . VAL A 1 276 ? -14.206 14.492 -18.692 1.00 87.94 276 VAL A O 1
ATOM 2061 N N . THR A 1 277 ? -14.640 15.732 -20.508 1.00 85.31 277 THR A N 1
ATOM 2062 C CA . THR A 1 277 ? -15.915 15.079 -20.855 1.00 85.31 277 THR A CA 1
ATOM 2063 C C . THR A 1 277 ? -15.971 14.692 -22.333 1.00 85.31 277 THR A C 1
ATOM 2065 O O . THR A 1 277 ? -15.319 15.315 -23.173 1.00 85.31 277 THR A O 1
ATOM 2068 N N . VAL A 1 278 ? -16.765 13.662 -22.651 1.00 89.31 278 VAL A N 1
ATOM 2069 C CA . VAL A 1 278 ? -17.009 13.225 -24.039 1.00 89.31 278 VAL A CA 1
ATOM 2070 C C . VAL A 1 278 ? -17.737 14.318 -24.823 1.00 89.31 278 VAL A C 1
ATOM 2072 O O . VAL A 1 278 ? -17.309 14.651 -25.922 1.00 89.31 278 VAL A O 1
ATOM 2075 N N . ASP A 1 279 ? -18.730 14.972 -24.216 1.00 86.31 279 ASP A N 1
ATOM 2076 C CA . ASP A 1 279 ? -19.462 16.079 -24.845 1.00 86.31 279 ASP A CA 1
ATOM 2077 C C . ASP A 1 279 ? -18.536 17.234 -25.251 1.00 86.31 279 ASP A C 1
ATOM 2079 O O . ASP A 1 279 ? -18.676 17.800 -26.336 1.00 86.31 279 ASP A O 1
ATOM 2083 N N . ARG A 1 280 ? -17.539 17.571 -24.416 1.00 92.19 280 ARG A N 1
ATOM 2084 C CA . ARG A 1 280 ? -16.552 18.607 -24.752 1.00 92.19 280 ARG A CA 1
ATOM 2085 C C . ARG A 1 280 ? -15.660 18.167 -25.910 1.00 92.19 280 ARG A C 1
ATOM 2087 O O . ARG A 1 280 ? -15.394 18.981 -26.793 1.00 92.19 280 ARG A O 1
ATOM 2094 N N . LEU A 1 281 ? -15.228 16.903 -25.930 1.00 94.06 281 LEU A N 1
ATOM 2095 C CA . LEU A 1 281 ? -14.471 16.349 -27.054 1.00 94.06 281 LEU A CA 1
ATOM 2096 C C . LEU A 1 281 ? -15.284 16.423 -28.354 1.00 94.06 281 LEU A C 1
ATOM 2098 O O . LEU A 1 281 ? -14.770 16.910 -29.358 1.00 94.06 281 LEU A O 1
ATOM 2102 N N . HIS A 1 282 ? -16.551 16.003 -28.329 1.00 93.69 282 HIS A N 1
ATOM 2103 C CA . HIS A 1 282 ? -17.445 16.065 -29.487 1.00 93.69 282 HIS A CA 1
ATOM 2104 C C . HIS A 1 282 ? -17.676 17.495 -29.961 1.00 93.69 282 HIS A C 1
ATOM 2106 O O . HIS A 1 282 ? -17.601 17.747 -31.160 1.00 93.69 282 HIS A O 1
ATOM 2112 N N . ALA A 1 283 ? -17.891 18.443 -29.045 1.00 88.94 283 ALA A N 1
ATOM 2113 C CA . ALA A 1 283 ? -18.058 19.852 -29.391 1.00 88.94 283 ALA A CA 1
ATOM 2114 C C . ALA A 1 283 ? -16.823 20.409 -30.121 1.00 88.94 283 ALA A C 1
ATOM 2116 O O . ALA A 1 283 ? -16.956 21.081 -31.143 1.00 88.94 283 ALA A O 1
ATOM 2117 N N . ILE A 1 284 ? -15.621 20.079 -29.639 1.00 92.75 284 ILE A N 1
ATOM 2118 C CA . ILE A 1 284 ? -14.349 20.460 -30.270 1.00 92.75 284 ILE A CA 1
ATOM 2119 C C . ILE A 1 284 ? -14.211 19.807 -31.657 1.00 92.75 284 ILE A C 1
ATOM 2121 O O . ILE A 1 284 ? -13.892 20.484 -32.636 1.00 92.75 284 ILE A O 1
ATOM 2125 N N . GLN A 1 285 ? -14.497 18.507 -31.772 1.00 93.50 285 GLN A N 1
ATOM 2126 C CA . GLN A 1 285 ? -14.414 17.769 -33.037 1.00 93.50 285 GLN A CA 1
ATOM 2127 C C . GLN A 1 285 ? -15.419 18.268 -34.084 1.00 93.50 285 GLN A C 1
ATOM 2129 O O . GLN A 1 285 ? -15.071 18.375 -35.261 1.00 93.50 285 GLN A O 1
ATOM 2134 N N . ALA A 1 286 ? -16.641 18.600 -33.662 1.00 92.06 286 ALA A N 1
ATOM 2135 C CA . ALA A 1 286 ? -17.699 19.120 -34.522 1.00 92.06 286 ALA A CA 1
ATOM 2136 C C . ALA A 1 286 ? -17.385 20.535 -35.022 1.00 92.06 286 ALA A C 1
ATOM 2138 O O . ALA A 1 286 ? -17.563 20.815 -36.206 1.00 92.06 286 ALA A O 1
ATOM 2139 N N . ALA A 1 287 ? -16.861 21.402 -34.147 1.00 91.81 287 ALA A N 1
ATOM 2140 C CA . ALA A 1 287 ? -16.422 22.745 -34.521 1.00 91.81 287 ALA A CA 1
ATOM 2141 C C . ALA A 1 287 ? -15.214 22.725 -35.472 1.00 91.81 287 ALA A C 1
ATOM 2143 O O . ALA A 1 287 ? -15.026 23.664 -36.242 1.00 91.81 287 ALA A O 1
ATOM 2144 N N . ARG A 1 288 ? -14.403 21.653 -35.427 1.00 91.75 288 ARG A N 1
ATOM 2145 C CA . ARG A 1 288 ? -13.130 21.512 -36.160 1.00 91.75 288 ARG A CA 1
ATOM 2146 C C . ARG A 1 288 ? -12.160 22.671 -35.907 1.00 91.75 288 ARG A C 1
ATOM 2148 O O . ARG A 1 288 ? -11.291 22.932 -36.737 1.00 91.75 288 ARG A O 1
ATOM 2155 N N . ASP A 1 289 ? -12.291 23.317 -34.753 1.00 87.31 289 ASP A N 1
ATOM 2156 C CA . ASP A 1 289 ? -11.550 24.521 -34.401 1.00 87.31 289 ASP A CA 1
ATOM 2157 C C . ASP A 1 289 ? -10.518 24.261 -33.293 1.00 87.31 289 ASP A C 1
ATOM 2159 O O . ASP A 1 289 ? -10.763 23.546 -32.313 1.00 87.31 289 ASP A O 1
ATOM 2163 N N . GLY A 1 290 ? -9.334 24.839 -33.476 1.00 93.75 290 GLY A N 1
ATOM 2164 C CA . GLY A 1 290 ? -8.167 24.629 -32.630 1.00 93.75 290 GLY A CA 1
ATOM 2165 C C . GLY A 1 290 ? -7.531 23.238 -32.748 1.00 93.75 290 GLY A C 1
ATOM 2166 O O . GLY A 1 290 ? -7.635 22.523 -33.756 1.00 93.75 290 GLY A O 1
ATOM 2167 N N . TYR A 1 291 ? -6.813 22.866 -31.692 1.00 96.50 291 TYR A N 1
ATOM 2168 C CA . TYR A 1 291 ? -5.927 21.709 -31.658 1.00 96.50 291 TYR A CA 1
ATOM 2169 C C . TYR A 1 291 ? -6.112 20.912 -30.377 1.00 96.50 291 TYR A C 1
ATOM 2171 O O . TYR A 1 291 ? -6.367 21.463 -29.309 1.00 96.50 291 TYR A O 1
ATOM 2179 N N . VAL A 1 292 ? -5.936 19.598 -30.491 1.00 95.62 292 VAL A N 1
ATOM 2180 C CA . VAL A 1 292 ? -5.973 18.658 -29.375 1.00 95.62 292 VAL A CA 1
ATOM 2181 C C . VAL A 1 292 ? -4.582 18.079 -29.170 1.00 95.62 292 VAL A C 1
ATOM 2183 O O . VAL A 1 292 ? -4.010 17.446 -30.061 1.00 95.62 292 VAL A O 1
ATOM 2186 N N . VAL A 1 293 ? -4.047 18.277 -27.970 1.00 95.44 293 VAL A N 1
ATOM 2187 C CA . VAL A 1 293 ? -2.830 17.631 -27.496 1.00 95.44 293 VAL A CA 1
ATOM 2188 C C . VAL A 1 293 ? -3.210 16.377 -26.736 1.00 95.44 293 VAL A C 1
ATOM 2190 O O . VAL A 1 293 ? -3.874 16.438 -25.703 1.00 95.44 293 VAL A O 1
ATOM 2193 N N . ILE A 1 294 ? -2.735 15.235 -27.215 1.00 93.88 294 ILE A N 1
ATOM 2194 C CA . ILE A 1 294 ? -2.872 13.956 -26.530 1.00 93.88 294 ILE A CA 1
ATOM 2195 C C . ILE A 1 294 ? -1.540 13.653 -25.865 1.00 93.88 294 ILE A C 1
ATOM 2197 O O . ILE A 1 294 ? -0.534 13.400 -26.531 1.00 93.88 294 ILE A O 1
ATOM 2201 N N . THR A 1 295 ? -1.536 13.661 -24.540 1.00 90.88 295 THR A N 1
ATOM 2202 C CA . THR A 1 295 ? -0.382 13.235 -23.750 1.00 90.88 295 THR A CA 1
ATOM 2203 C C . THR A 1 295 ? -0.539 11.775 -23.335 1.00 90.88 295 THR A C 1
ATOM 2205 O O . THR A 1 295 ? -1.635 11.204 -23.306 1.00 90.88 295 THR A O 1
ATOM 2208 N N . ASP A 1 296 ? 0.584 11.126 -23.070 1.00 82.50 296 ASP A N 1
ATOM 2209 C CA . ASP A 1 296 ? 0.649 9.734 -22.652 1.00 82.50 296 ASP A CA 1
ATOM 2210 C C . ASP A 1 296 ? 1.868 9.566 -21.744 1.00 82.50 296 ASP A C 1
ATOM 2212 O O . ASP A 1 296 ? 2.893 10.210 -21.968 1.00 82.50 296 ASP A O 1
ATOM 2216 N N . SER A 1 297 ? 1.778 8.713 -20.729 1.00 73.56 297 SER A N 1
ATOM 2217 C CA . SER A 1 297 ? 2.933 8.368 -19.896 1.00 73.56 297 SER A CA 1
ATOM 2218 C C . SER A 1 297 ? 3.962 7.510 -20.646 1.00 73.56 297 SER A C 1
ATOM 2220 O O . SER A 1 297 ? 5.141 7.518 -20.290 1.00 73.56 297 SER A O 1
ATOM 2222 N N . ALA A 1 298 ? 3.541 6.800 -21.698 1.00 70.19 298 ALA A N 1
ATOM 2223 C CA . ALA A 1 298 ? 4.372 5.891 -22.486 1.00 70.19 298 ALA A CA 1
ATOM 2224 C C . ALA A 1 298 ? 4.790 6.438 -23.863 1.00 70.19 298 ALA A C 1
ATOM 2226 O O . ALA A 1 298 ? 5.665 5.856 -24.506 1.00 70.19 298 ALA A O 1
ATOM 2227 N N . ASN A 1 299 ? 4.187 7.531 -24.341 1.00 77.62 299 ASN A N 1
ATOM 2228 C CA . ASN A 1 299 ? 4.435 8.076 -25.678 1.00 77.62 299 ASN A CA 1
ATOM 2229 C C . ASN A 1 299 ? 4.676 9.588 -25.635 1.00 77.62 299 ASN A C 1
ATOM 2231 O O . ASN A 1 299 ? 4.100 10.295 -24.813 1.00 77.62 299 ASN A O 1
ATOM 2235 N N . SER A 1 300 ? 5.486 10.100 -26.568 1.00 83.56 300 SER A N 1
ATOM 2236 C CA . SER A 1 300 ? 5.622 11.548 -26.752 1.00 83.56 300 SER A CA 1
ATOM 2237 C C . SER A 1 300 ? 4.250 12.183 -27.015 1.00 83.56 300 SER A C 1
ATOM 2239 O O . SER A 1 300 ? 3.462 11.591 -27.765 1.00 83.56 300 SER A O 1
ATOM 2241 N N . PRO A 1 301 ? 3.972 13.371 -26.446 1.00 89.44 301 PRO A N 1
ATOM 2242 C CA . PRO A 1 301 ? 2.761 14.123 -26.732 1.00 89.44 301 PRO A CA 1
ATOM 2243 C C . PRO A 1 301 ? 2.550 14.285 -28.231 1.00 89.44 301 PRO A C 1
ATOM 2245 O O . PRO A 1 301 ? 3.508 14.497 -28.985 1.00 89.44 301 PRO A O 1
ATOM 2248 N N . ARG A 1 302 ? 1.293 14.168 -28.649 1.00 94.19 302 ARG A N 1
ATOM 2249 C CA . ARG A 1 302 ? 0.889 14.296 -30.046 1.00 94.19 302 ARG A CA 1
ATOM 2250 C C . ARG A 1 302 ? -0.052 15.468 -30.206 1.00 94.19 302 ARG A C 1
ATOM 2252 O O . ARG A 1 302 ? -0.949 15.635 -29.384 1.00 94.19 302 ARG A O 1
ATOM 2259 N N . LEU A 1 303 ? 0.143 16.237 -31.265 1.00 94.94 303 LEU A N 1
ATOM 2260 C CA . LEU A 1 303 ? -0.741 17.324 -31.651 1.00 94.94 303 LEU A CA 1
ATOM 2261 C C . LEU A 1 303 ? -1.594 16.895 -32.835 1.00 94.94 303 LEU A C 1
ATOM 2263 O O . LEU A 1 303 ? -1.084 16.373 -33.828 1.00 94.94 303 LEU A O 1
ATOM 2267 N N . HIS A 1 304 ? -2.887 17.150 -32.725 1.00 96.12 304 HIS A N 1
ATOM 2268 C CA . HIS A 1 304 ? -3.869 16.906 -33.765 1.00 96.12 304 HIS A CA 1
ATOM 2269 C C . HIS A 1 304 ? -4.694 18.175 -33.986 1.00 96.12 304 HIS A C 1
ATOM 2271 O O . HIS A 1 304 ? -4.975 18.895 -33.028 1.00 96.12 304 HIS A O 1
ATOM 2277 N N . ARG A 1 305 ? -5.153 18.431 -35.216 1.00 95.00 305 ARG A N 1
ATOM 2278 C CA . ARG A 1 305 ? -6.287 19.349 -35.414 1.00 95.00 305 ARG A CA 1
ATOM 2279 C C . ARG A 1 305 ? -7.536 18.768 -34.755 1.00 95.00 305 ARG A C 1
ATOM 2281 O O . ARG A 1 305 ? -7.722 17.552 -34.775 1.00 95.00 305 ARG A O 1
ATOM 2288 N N . ALA A 1 306 ? -8.410 19.623 -34.233 1.00 92.31 306 ALA A N 1
ATOM 2289 C CA . ALA A 1 306 ? -9.632 19.211 -33.543 1.00 92.31 306 ALA A CA 1
ATOM 2290 C C . ALA A 1 306 ? -10.504 18.218 -34.340 1.00 92.31 306 ALA A C 1
ATOM 2292 O O . ALA A 1 306 ? -11.026 17.273 -33.764 1.00 92.31 306 ALA A O 1
ATOM 2293 N N . GLY A 1 307 ? -10.599 18.356 -35.667 1.00 89.25 307 GLY A N 1
ATOM 2294 C CA . GLY A 1 307 ? -11.357 17.442 -36.538 1.00 89.25 307 GLY A CA 1
ATOM 2295 C C . GLY A 1 307 ? -10.611 16.182 -37.002 1.00 89.25 307 GLY A C 1
ATOM 2296 O O . GLY A 1 307 ? -11.072 15.509 -37.922 1.00 89.25 307 GLY A O 1
ATOM 2297 N N . CYS A 1 308 ? -9.432 15.883 -36.453 1.00 93.19 308 CYS A N 1
ATOM 2298 C CA . CYS A 1 308 ? -8.576 14.815 -36.961 1.00 93.19 308 CYS A CA 1
ATOM 2299 C C . CYS A 1 308 ? -9.169 13.418 -36.674 1.00 93.19 308 CYS A C 1
ATOM 2301 O O . CYS A 1 308 ? -9.430 13.103 -35.511 1.00 93.19 308 CYS A O 1
ATOM 2303 N N . PRO A 1 309 ? -9.290 12.525 -37.679 1.00 87.88 309 PRO A N 1
ATOM 2304 C CA . PRO A 1 309 ? -9.870 11.187 -37.496 1.00 87.88 309 PRO A CA 1
ATOM 2305 C C . PRO A 1 309 ? -9.015 10.269 -36.605 1.00 87.88 309 PRO A C 1
ATOM 2307 O O . PRO A 1 309 ? -9.492 9.250 -36.111 1.00 87.88 309 PRO A O 1
ATOM 2310 N N . GLY A 1 310 ? -7.749 10.633 -36.367 1.00 88.56 310 GLY A N 1
ATOM 2311 C CA . GLY A 1 310 ? -6.882 9.957 -35.399 1.00 88.56 310 GLY A CA 1
ATOM 2312 C C . GLY A 1 310 ? -7.288 10.186 -33.936 1.00 88.56 310 GLY A C 1
ATOM 2313 O O . GLY A 1 310 ? -6.850 9.438 -33.062 1.00 88.56 310 GLY A O 1
ATOM 2314 N N . ILE A 1 311 ? -8.133 11.185 -33.656 1.00 92.62 311 ILE A N 1
ATOM 2315 C CA . ILE A 1 311 ? -8.696 11.434 -32.326 1.00 92.62 311 ILE A CA 1
ATOM 2316 C C . ILE A 1 311 ? -9.929 10.538 -32.158 1.00 92.62 311 ILE A C 1
ATOM 2318 O O . ILE A 1 311 ? -11.046 10.905 -32.512 1.00 92.62 311 ILE A O 1
ATOM 2322 N N . GLN A 1 312 ? -9.722 9.334 -31.631 1.00 93.06 312 GLN A N 1
ATOM 2323 C CA . GLN A 1 312 ? -10.797 8.358 -31.446 1.00 93.06 312 GLN A CA 1
ATOM 2324 C C . GLN A 1 312 ? -11.412 8.465 -30.049 1.00 93.06 312 GLN A C 1
ATOM 2326 O O . GLN A 1 312 ? -10.699 8.406 -29.044 1.00 93.06 312 GLN A O 1
ATOM 2331 N N . GLU A 1 313 ? -12.741 8.529 -29.982 1.00 92.75 313 GLU A N 1
ATOM 2332 C CA . GLU A 1 313 ? -13.494 8.594 -28.724 1.00 92.75 313 GLU A CA 1
ATOM 2333 C C . GLU A 1 313 ? -13.174 7.419 -27.794 1.00 92.75 313 GLU A C 1
ATOM 2335 O O . GLU A 1 313 ? -12.927 7.630 -26.613 1.00 92.75 313 GLU A O 1
ATOM 2340 N N . ALA A 1 314 ? -13.074 6.191 -28.314 1.00 87.75 314 ALA A N 1
ATOM 2341 C CA . ALA A 1 314 ? -12.745 5.015 -27.504 1.00 87.75 314 ALA A CA 1
ATOM 2342 C C . ALA A 1 314 ? -11.402 5.167 -26.756 1.00 87.75 314 ALA A C 1
ATOM 2344 O O . ALA A 1 314 ? -11.278 4.781 -25.588 1.00 87.75 314 ALA A O 1
ATOM 2345 N N . ASN A 1 315 ? -10.409 5.797 -27.398 1.00 90.25 315 ASN A N 1
ATOM 2346 C CA . ASN A 1 315 ? -9.110 6.079 -26.786 1.00 90.25 315 ASN A CA 1
ATOM 2347 C C . ASN A 1 315 ? -9.210 7.199 -25.747 1.00 90.25 315 ASN A C 1
ATOM 2349 O O . ASN A 1 315 ? -8.537 7.139 -24.716 1.00 90.25 315 ASN A O 1
ATOM 2353 N N . PHE A 1 316 ? -10.041 8.212 -25.999 1.00 89.75 316 PHE A N 1
ATOM 2354 C CA . PHE A 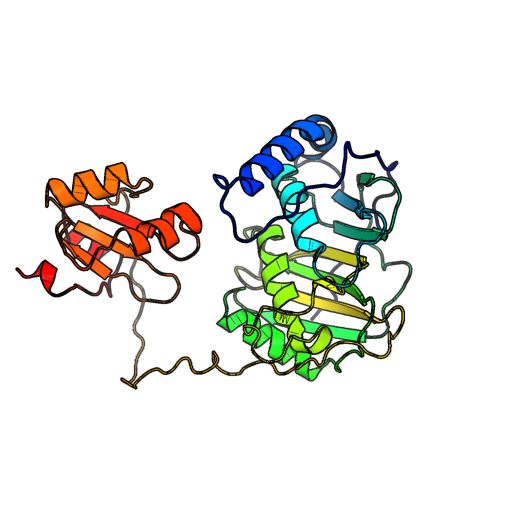1 316 ? -10.325 9.271 -25.036 1.00 89.75 316 PHE A CA 1
ATOM 2355 C C . PHE A 1 316 ? -11.049 8.732 -23.800 1.00 89.75 316 PHE A C 1
ATOM 2357 O O . PHE A 1 316 ? -10.583 8.959 -22.688 1.00 89.75 316 PHE A O 1
ATOM 2364 N N . VAL A 1 317 ? -12.125 7.963 -23.977 1.00 85.56 317 VAL A N 1
ATOM 2365 C CA . VAL A 1 317 ? -12.890 7.354 -22.882 1.00 85.56 317 VAL A CA 1
ATOM 2366 C C . VAL A 1 317 ? -11.967 6.501 -22.027 1.00 85.56 317 VAL A C 1
ATOM 2368 O O . VAL A 1 317 ? -11.857 6.737 -20.830 1.00 85.56 317 VAL A O 1
ATOM 2371 N N . THR A 1 318 ? -11.206 5.597 -22.642 1.00 80.44 318 THR A N 1
ATOM 2372 C CA . THR A 1 318 ? -10.273 4.738 -21.904 1.00 80.44 318 THR A CA 1
ATOM 2373 C C . THR A 1 318 ? -9.233 5.561 -21.135 1.00 80.44 318 THR A C 1
ATOM 2375 O O . THR A 1 318 ? -8.959 5.297 -19.965 1.00 80.44 318 THR A O 1
ATOM 2378 N N . LYS A 1 319 ? -8.632 6.577 -21.762 1.00 82.62 319 LYS A N 1
ATOM 2379 C CA . LYS A 1 319 ? -7.502 7.315 -21.177 1.00 82.62 319 LYS A CA 1
ATOM 2380 C C . LYS A 1 319 ? -7.924 8.386 -20.163 1.00 82.62 319 LYS A C 1
ATOM 2382 O O . LYS A 1 319 ? -7.296 8.506 -19.114 1.00 82.62 319 LYS A O 1
ATOM 2387 N N . VAL A 1 320 ? -8.964 9.152 -20.463 1.00 83.56 320 VAL A N 1
ATOM 2388 C CA . VAL A 1 320 ? -9.391 10.315 -19.675 1.00 83.56 320 VAL A CA 1
ATOM 2389 C C . VAL A 1 320 ? -10.516 9.947 -18.716 1.00 83.56 320 VAL A C 1
ATOM 2391 O O . VAL A 1 320 ? -10.414 10.259 -17.534 1.00 83.56 320 VAL A O 1
ATOM 2394 N N . ILE A 1 321 ? -11.542 9.234 -19.186 1.00 76.88 321 ILE A N 1
ATOM 2395 C CA . ILE A 1 321 ? -12.739 8.935 -18.387 1.00 76.88 321 ILE A CA 1
ATOM 2396 C C . ILE A 1 321 ? -12.512 7.718 -17.484 1.00 76.88 321 ILE A C 1
ATOM 2398 O O . ILE A 1 321 ? -12.649 7.809 -16.266 1.00 76.88 321 ILE A O 1
ATOM 2402 N N . THR A 1 322 ? -12.121 6.579 -18.058 1.00 68.88 322 THR A N 1
ATOM 2403 C CA . THR A 1 322 ? -11.936 5.317 -17.328 1.00 68.88 322 THR A CA 1
ATOM 2404 C C . THR A 1 322 ? -10.710 5.376 -16.422 1.00 68.88 322 THR A C 1
ATOM 2406 O O . THR A 1 322 ? -10.805 5.050 -15.241 1.00 68.88 322 THR A O 1
ATOM 2409 N N . ASN A 1 323 ? -9.575 5.850 -16.947 1.00 70.75 323 ASN A N 1
ATOM 2410 C CA . ASN A 1 323 ? -8.313 5.929 -16.205 1.00 70.75 323 ASN A CA 1
ATOM 2411 C C . ASN A 1 323 ? -8.118 7.246 -15.431 1.00 70.75 323 ASN A C 1
ATOM 2413 O O . ASN A 1 323 ? -7.055 7.441 -14.837 1.00 70.75 323 ASN A O 1
ATOM 2417 N N . GLY A 1 324 ? -9.090 8.167 -15.447 1.00 73.81 324 GLY A N 1
ATOM 2418 C CA . GLY A 1 324 ? -9.013 9.444 -14.724 1.00 73.81 324 GLY A CA 1
ATOM 2419 C C . GLY A 1 324 ? -7.790 10.289 -15.097 1.00 73.81 324 GLY A C 1
ATOM 2420 O O . GLY A 1 324 ? -7.154 10.867 -14.221 1.00 73.81 324 GLY A O 1
ATOM 2421 N N . ALA A 1 325 ? -7.396 10.267 -16.373 1.00 75.56 325 ALA A N 1
ATOM 2422 C CA . ALA A 1 325 ? -6.201 10.921 -16.915 1.00 75.56 325 ALA A CA 1
ATOM 2423 C C . ALA A 1 325 ? -4.846 10.505 -16.287 1.00 75.56 325 ALA A C 1
ATOM 2425 O O . ALA A 1 325 ? -3.821 11.147 -16.529 1.00 75.56 325 ALA A O 1
ATOM 2426 N N . ARG A 1 326 ? -4.789 9.399 -15.524 1.00 63.84 326 ARG A N 1
ATOM 2427 C CA . ARG A 1 326 ? -3.559 8.933 -14.843 1.00 63.84 326 ARG A CA 1
ATOM 2428 C C . ARG A 1 326 ? -2.419 8.567 -15.803 1.00 63.84 326 ARG A C 1
ATOM 2430 O O . ARG A 1 326 ? -1.254 8.701 -15.446 1.00 63.84 326 ARG A O 1
ATOM 2437 N N . ASN A 1 327 ? -2.749 8.126 -17.019 1.00 71.75 327 ASN A N 1
ATOM 2438 C CA . ASN A 1 327 ? -1.785 7.689 -18.042 1.00 71.75 327 ASN A CA 1
ATOM 2439 C C . ASN A 1 327 ? -1.722 8.634 -19.249 1.00 71.75 327 ASN A C 1
ATOM 2441 O O . ASN A 1 327 ? -1.311 8.242 -20.341 1.00 71.75 327 ASN A O 1
ATOM 2445 N N . GLY A 1 328 ? -2.155 9.878 -19.061 1.00 81.94 328 GLY A N 1
ATOM 2446 C CA . GLY A 1 328 ? -2.199 10.891 -20.102 1.00 81.94 328 GLY A CA 1
ATOM 2447 C C . GLY A 1 328 ? -3.530 11.624 -20.122 1.00 81.94 328 GLY A C 1
ATOM 2448 O O . GLY A 1 328 ? -4.548 11.126 -19.655 1.00 81.94 328 GLY A O 1
ATOM 2449 N N . THR A 1 329 ? -3.506 12.818 -20.685 1.00 91.31 329 THR A N 1
ATOM 2450 C CA . THR A 1 329 ? -4.640 13.734 -20.762 1.00 91.31 329 THR A CA 1
ATOM 2451 C C . THR A 1 329 ? -4.833 14.240 -22.187 1.00 91.31 329 THR A C 1
ATOM 2453 O O . THR A 1 329 ? -3.898 14.208 -22.996 1.00 91.31 329 THR A O 1
ATOM 2456 N N . TYR A 1 330 ? -6.044 14.702 -22.476 1.00 95.44 330 TYR A N 1
ATOM 2457 C CA . TYR A 1 330 ? -6.382 15.422 -23.694 1.00 95.44 330 TYR A CA 1
ATOM 2458 C C . TYR A 1 330 ? -6.545 16.892 -23.327 1.00 95.44 330 TYR A C 1
ATOM 2460 O O . TYR A 1 330 ? -7.279 17.226 -22.398 1.00 95.44 330 TYR A O 1
ATOM 2468 N N . LEU A 1 331 ? -5.842 17.764 -24.038 1.00 95.12 331 LEU A N 1
ATOM 2469 C CA . LEU A 1 331 ? -5.859 19.204 -23.809 1.00 95.12 331 LEU A CA 1
ATOM 2470 C C . LEU A 1 331 ? -6.224 19.900 -25.113 1.00 95.12 331 LEU A C 1
ATOM 2472 O O . LEU A 1 331 ? -5.750 19.494 -26.170 1.00 95.12 331 LEU A O 1
ATOM 2476 N N . TRP A 1 332 ? -7.037 20.940 -25.042 1.00 96.25 332 TRP A N 1
ATOM 2477 C CA . TRP A 1 332 ? -7.369 21.799 -26.163 1.00 96.25 332 TRP A CA 1
ATOM 2478 C C . TRP A 1 332 ? -6.565 23.095 -26.106 1.00 96.25 332 TRP A C 1
ATOM 2480 O O . TRP A 1 332 ? -6.260 23.612 -25.031 1.00 96.25 332 TRP A O 1
ATOM 2490 N N . THR A 1 333 ? -6.230 23.628 -27.274 1.00 93.62 333 THR A N 1
ATOM 2491 C CA . THR A 1 333 ? -5.719 24.990 -27.419 1.00 93.62 333 THR A CA 1
ATOM 2492 C C . THR A 1 333 ? -6.123 25.566 -28.771 1.00 93.62 333 THR A C 1
ATOM 2494 O O . THR A 1 333 ? -6.225 24.838 -29.761 1.00 93.62 333 THR A O 1
ATOM 2497 N N . ALA A 1 334 ? -6.332 26.880 -28.835 1.00 92.25 334 ALA A N 1
ATOM 2498 C CA . ALA A 1 334 ? -6.665 27.568 -30.080 1.00 92.25 334 ALA A CA 1
ATOM 2499 C C . ALA A 1 334 ? -5.481 27.610 -31.063 1.00 92.25 334 ALA A C 1
ATOM 2501 O O . ALA A 1 334 ? -5.679 27.626 -32.277 1.00 92.25 334 ALA A O 1
ATOM 2502 N N . ARG A 1 335 ? -4.244 27.625 -30.548 1.00 91.19 335 ARG A N 1
ATOM 2503 C CA . ARG A 1 335 ? -3.023 27.828 -31.339 1.00 91.19 335 ARG A CA 1
ATOM 2504 C C . ARG A 1 335 ? -2.053 26.665 -31.145 1.00 91.19 335 ARG A C 1
ATOM 2506 O O . ARG A 1 335 ? -1.770 26.298 -30.005 1.00 91.19 335 ARG A O 1
ATOM 2513 N N . PRO A 1 336 ? -1.491 26.091 -32.217 1.00 90.62 336 PRO A N 1
ATOM 2514 C CA . PRO A 1 336 ? -0.571 24.969 -32.087 1.00 90.62 336 PRO A CA 1
ATOM 2515 C C . PRO A 1 336 ? 0.749 25.396 -31.425 1.00 90.62 336 PRO A C 1
ATOM 2517 O O . PRO A 1 336 ? 1.382 24.586 -30.749 1.00 90.62 336 PRO A O 1
ATOM 2520 N N . GLU A 1 337 ? 1.140 26.671 -31.543 1.00 89.12 337 GLU A N 1
ATOM 2521 C CA . GLU A 1 337 ? 2.331 27.237 -30.900 1.00 89.12 337 GLU A CA 1
ATOM 2522 C C . GLU A 1 337 ? 2.280 27.087 -29.378 1.00 89.12 337 GLU A C 1
ATOM 2524 O O . GLU A 1 337 ? 3.270 26.666 -28.787 1.00 89.12 337 GLU A O 1
ATOM 2529 N N . THR A 1 338 ? 1.114 27.290 -28.757 1.00 87.19 338 THR A N 1
ATOM 2530 C CA . THR A 1 338 ? 0.913 27.096 -27.313 1.00 87.19 338 THR A CA 1
ATOM 2531 C C . THR A 1 338 ? 1.300 25.681 -26.868 1.00 87.19 338 THR A C 1
ATOM 2533 O O . THR A 1 338 ? 1.924 25.479 -25.824 1.00 87.19 338 THR A O 1
ATOM 2536 N N . ALA A 1 339 ? 0.971 24.665 -27.670 1.00 86.50 339 ALA A N 1
ATOM 2537 C CA . ALA A 1 339 ? 1.380 23.296 -27.383 1.00 86.50 339 ALA A CA 1
ATOM 2538 C C . ALA A 1 339 ? 2.884 23.083 -27.632 1.00 86.50 339 ALA A C 1
ATOM 2540 O O . ALA A 1 339 ? 3.548 22.403 -26.848 1.00 86.50 339 ALA A O 1
ATOM 2541 N N . ARG A 1 340 ? 3.444 23.666 -28.699 1.00 87.75 340 ARG A N 1
ATOM 2542 C CA . ARG A 1 340 ? 4.876 23.545 -29.036 1.00 87.75 340 ARG A CA 1
ATOM 2543 C C . ARG A 1 340 ? 5.778 24.187 -27.981 1.00 87.75 340 ARG A C 1
ATOM 2545 O O . ARG A 1 340 ? 6.821 23.625 -27.657 1.00 87.75 340 ARG A O 1
ATOM 2552 N N . GLU A 1 341 ? 5.354 25.308 -27.404 1.00 83.12 341 GLU A N 1
ATOM 2553 C CA . GLU A 1 341 ? 6.055 25.982 -26.307 1.00 83.12 341 GLU A CA 1
ATOM 2554 C C . GLU A 1 341 ? 6.153 25.089 -25.065 1.00 83.12 341 GLU A C 1
ATOM 2556 O O . GLU A 1 341 ? 7.195 25.036 -24.409 1.00 83.12 341 GLU A O 1
ATOM 2561 N N . ARG A 1 342 ? 5.093 24.329 -24.760 1.00 82.56 342 ARG A N 1
ATOM 2562 C CA . ARG A 1 342 ? 5.073 23.412 -23.612 1.00 82.56 342 ARG A CA 1
ATOM 2563 C C . ARG A 1 342 ? 5.779 22.085 -23.885 1.00 82.56 342 ARG A C 1
ATOM 2565 O O . ARG A 1 342 ? 6.357 21.497 -22.969 1.00 82.56 342 ARG A O 1
ATOM 2572 N N . TRP A 1 343 ? 5.744 21.602 -25.123 1.00 87.44 343 TRP A N 1
ATOM 2573 C CA . TRP A 1 343 ? 6.375 20.349 -25.525 1.00 87.44 343 TRP A CA 1
ATOM 2574 C C . TRP A 1 343 ? 7.322 20.566 -26.702 1.00 87.44 343 TRP A C 1
ATOM 2576 O O . TRP A 1 343 ? 6.957 20.383 -27.858 1.00 87.44 343 TRP A O 1
ATOM 2586 N N . ALA A 1 344 ? 8.597 20.817 -26.394 1.00 74.25 344 ALA A N 1
ATOM 2587 C CA . ALA A 1 344 ? 9.660 21.011 -27.389 1.00 74.25 344 ALA A CA 1
ATOM 2588 C C . ALA A 1 344 ? 9.856 19.829 -28.370 1.00 74.25 344 ALA A C 1
ATOM 2590 O O . ALA A 1 344 ? 10.523 19.970 -29.389 1.00 74.25 344 ALA A O 1
ATOM 2591 N N . ARG A 1 345 ? 9.303 18.644 -28.062 1.00 76.38 345 ARG A N 1
ATOM 2592 C CA . ARG A 1 345 ? 9.320 17.438 -28.914 1.00 76.38 345 ARG A CA 1
ATOM 2593 C C . ARG A 1 345 ? 7.906 16.921 -29.215 1.00 76.38 345 ARG A C 1
ATOM 2595 O O . ARG A 1 345 ? 7.667 15.711 -29.199 1.00 76.38 345 ARG A O 1
ATOM 2602 N N . LEU A 1 346 ? 6.960 17.836 -29.413 1.00 85.50 346 LEU A N 1
ATOM 2603 C CA . LEU A 1 346 ? 5.586 17.527 -29.797 1.00 85.50 346 LEU A CA 1
ATOM 2604 C C . LEU A 1 346 ? 5.568 16.876 -31.183 1.00 85.50 346 LEU A C 1
ATOM 2606 O O . LEU A 1 346 ? 6.064 17.450 -32.150 1.00 85.50 346 LEU A O 1
ATOM 2610 N N . ARG A 1 347 ? 5.020 15.661 -31.284 1.00 83.06 347 ARG A N 1
ATOM 2611 C CA . ARG A 1 347 ? 4.845 15.007 -32.584 1.00 83.06 347 ARG A CA 1
ATOM 2612 C C . ARG A 1 347 ? 3.566 15.515 -33.225 1.00 83.06 347 ARG A C 1
ATOM 2614 O O . ARG A 1 347 ? 2.480 15.295 -32.691 1.00 83.06 347 ARG A O 1
ATOM 2621 N N . GLU A 1 348 ? 3.691 16.165 -34.368 1.00 87.38 348 GLU A N 1
ATOM 2622 C CA . GLU A 1 348 ? 2.536 16.549 -35.167 1.00 87.38 348 GLU A CA 1
ATOM 2623 C C . GLU A 1 348 ? 2.050 15.347 -35.961 1.00 87.38 348 GLU A C 1
ATOM 2625 O O . GLU A 1 348 ? 2.835 14.612 -36.560 1.00 87.38 348 GLU A O 1
ATOM 2630 N N . HIS A 1 349 ? 0.746 15.112 -35.916 1.00 83.00 349 HIS A N 1
ATOM 2631 C CA . HIS A 1 349 ? 0.124 14.155 -36.809 1.00 83.00 349 HIS A CA 1
ATOM 2632 C C . HIS A 1 349 ? -0.060 14.796 -38.189 1.00 83.00 349 HIS A C 1
ATOM 2634 O O . HIS A 1 349 ? -0.251 16.006 -38.282 1.00 83.00 349 HIS A O 1
ATOM 2640 N N . ASP A 1 350 ? -0.113 13.994 -39.253 1.00 78.69 350 ASP A N 1
ATOM 2641 C CA . ASP A 1 350 ? -0.230 14.479 -40.641 1.00 78.69 350 ASP A CA 1
ATOM 2642 C C . ASP A 1 350 ? -1.417 15.435 -40.877 1.00 78.69 350 ASP A C 1
ATOM 2644 O O . ASP A 1 350 ? -1.397 16.254 -41.790 1.00 78.69 350 ASP A O 1
ATOM 2648 N N . CYS A 1 351 ? -2.438 15.375 -40.016 1.00 79.50 351 CYS A N 1
ATOM 2649 C CA . CYS A 1 351 ? -3.611 16.245 -40.051 1.00 79.50 351 CYS A CA 1
ATOM 2650 C C . CYS A 1 351 ? -3.350 17.683 -39.564 1.00 79.50 351 CYS A C 1
ATOM 2652 O O . CYS A 1 351 ? -4.261 18.501 -39.619 1.00 79.50 351 CYS A O 1
ATOM 2654 N N . VAL A 1 352 ? -2.156 18.003 -39.058 1.00 72.12 352 VAL A N 1
ATOM 2655 C CA . VAL A 1 352 ? -1.792 19.355 -38.595 1.00 72.12 352 VAL A CA 1
ATOM 2656 C C . VAL A 1 352 ? -1.390 20.270 -39.760 1.00 72.12 352 VAL A C 1
ATOM 2658 O O . VAL A 1 352 ? -1.657 21.465 -39.700 1.00 72.12 352 VAL A O 1
ATOM 2661 N N . ASN A 1 353 ? -0.832 19.707 -40.838 1.00 71.56 353 ASN A N 1
ATOM 2662 C CA . ASN A 1 353 ? -0.314 20.449 -41.999 1.00 71.56 353 ASN A CA 1
ATOM 2663 C C . ASN A 1 353 ? -1.285 20.516 -43.196 1.00 71.56 353 ASN A C 1
ATOM 2665 O O . ASN A 1 353 ? -0.915 21.021 -44.254 1.00 71.56 353 ASN A O 1
ATOM 2669 N N . GLN A 1 354 ? -2.499 19.982 -43.034 1.00 58.06 354 GLN A N 1
ATOM 2670 C CA . GLN A 1 354 ? -3.609 20.063 -43.995 1.00 58.06 354 GLN A CA 1
ATOM 2671 C C . GLN A 1 354 ? -4.522 21.239 -43.650 1.00 58.06 354 GLN A C 1
ATOM 2673 O O . GLN A 1 354 ? -5.142 21.793 -44.577 1.00 58.06 354 GLN A O 1
#

Sequence (354 aa):
MHPPLRFRPPTAAAVPLPGLPPKTTFGGPASPEGRRISAYTQQIAPLLAPWRGADGPPLGLALEIGLPAGTDPLVQHDLDNFLEPLATELASPRLCFVRATKTVGGPSRLTIGPVEPGEPDHIAPHRACGRCERVSAPGRRVLGRTVAAQAAPLPWGPVALDLALRVDTSRNWVGAWKPVIDSLVAILGRRPNASEFDIEDGRIVELTLHRELDGALGHAVEVDARWRLLEPRPGGPQLTYDVLDAPPAAARTPGSHAATGPAVASRAIDDLEPIVTVDRLHAIQAARDGYVVITDSANSPRLHRAGCPGIQEANFVTKVITNGARNGTYLWTARPETARERWARLREHDCVNQ

Organism: NCBI:txid166793

Secondary structure (DSSP, 8-state):
-PPPP-BPPP-SPPEEPSSSPPPP-S--TTSHHHHHHHHHHHHHHHHHGGG--SSSS-EEEEEEEEEPTT--TTSS--HHHHHHHHHHHH--TTEEEEEEEEEESS--EEEEEE--B---SS--SEEEEEEESSSSHHHHHHHHHHHHTT--PPPSS-EEEEEEEEE-TTS-SHHHHHHHHTT-HHHH-B-TT--TT---GGGEEEEEEEEEE-TT-TT-EEEEEEEEESS--TTPPP-B-PPPSS----S------------------TT-EE--SHHHHHHHHHHT-SEEEE--SSS--EEEETT-TT--HHHHIIIIIISTTTT--EEEES-HHHHHHH-TTPEEPGGG--

Foldseek 3Di:
DPPFWDWEAFPADKDFAPAFQQFDDLFDCPDPSVVSLVVRLVVCVVVLVVQQDADDAQKEKEKEGAAEAPDDLQADPQFLRRVLSVCVSSNHLSHFKYKYAYDYHDTMIMDMHHIDTDDYPDFFPAKFKAKFLALDPLRLLRRLVRRLVRDAEDADAAKAKAKEKEEASPDPVSVSVLSNLLSPCRYQFDAVVDWLSRGSSSSHRMYMYGYDHDNVSHRMMIMMMGMDHPDHDPPDHDGDRDRDPDGPDPPDDDDDDDDDDDDDDDDQQPQKAFDQDLVSLVVQLVVQAFWKWKDFQPDAIEIARSVDPVPDSVCQCVQCVGNVVPGITIITGRDVVSVCVVGVPYHYDPRVVD